Protein AF-A0A7J4LBE9-F1 (afdb_monomer_lite)

pLDDT: mean 77.65, std 15.94, range [34.69, 96.12]

Sequence (192 aa):
MTEIPISHPRYRSIIVREKLVNAYNNNILNDEDLIDFGKEEAVDYFLGEKTTKMAYISYIISIMDMFLAKKPALILDNISFILAEDTIRKSVKDAFFVYPSIDGREDRADNIHPFFGDRLLIVINEKSFNEILLKRIGLPYFKYSSTEDIDDLGIDLLFYHKMDNRQLDGLKNVKKVYFGLNLFSNCYYCSD

Radius of gyration: 18.26 Å; chains: 1; bounding box: 55×33×48 Å

Structure (mmCIF, N/CA/C/O backbone):
data_AF-A0A7J4LBE9-F1
#
_entry.id   AF-A0A7J4LBE9-F1
#
loop_
_atom_site.group_PDB
_atom_site.id
_atom_site.type_symbol
_atom_site.label_atom_id
_atom_site.label_alt_id
_atom_site.label_comp_id
_atom_site.label_asym_id
_atom_site.label_entity_id
_atom_site.label_seq_id
_atom_site.pdbx_PDB_ins_code
_atom_site.Cartn_x
_atom_site.Cartn_y
_atom_site.Cartn_z
_atom_site.occupancy
_atom_site.B_iso_or_equiv
_atom_site.auth_seq_id
_atom_site.auth_comp_id
_atom_site.auth_asym_id
_atom_site.auth_atom_id
_atom_site.pdbx_PDB_model_num
ATOM 1 N N . MET A 1 1 ? 13.392 14.910 -21.735 1.00 53.72 1 MET A N 1
ATOM 2 C CA . MET A 1 1 ? 12.682 13.630 -21.552 1.00 53.72 1 MET A CA 1
ATOM 3 C C . MET A 1 1 ? 12.635 12.946 -22.894 1.00 53.72 1 MET A C 1
ATOM 5 O O . MET A 1 1 ? 12.286 13.594 -23.872 1.00 53.72 1 MET A O 1
ATOM 9 N N . THR A 1 2 ? 13.045 11.688 -22.952 1.00 54.75 2 THR A N 1
ATOM 10 C CA . THR A 1 2 ? 12.840 10.865 -24.142 1.00 54.75 2 THR A CA 1
ATOM 11 C C . THR A 1 2 ? 11.389 10.413 -24.080 1.00 54.75 2 THR A C 1
ATOM 13 O O . THR A 1 2 ? 11.021 9.718 -23.140 1.00 54.75 2 THR A O 1
ATOM 16 N N . GLU A 1 3 ? 10.542 10.860 -25.003 1.00 79.62 3 GLU A N 1
ATOM 17 C CA . GLU A 1 3 ? 9.173 10.350 -25.090 1.00 79.62 3 GLU A CA 1
ATOM 18 C C . GLU A 1 3 ? 9.239 8.862 -25.444 1.00 79.62 3 GLU A C 1
ATOM 20 O O . GLU A 1 3 ? 9.555 8.482 -26.572 1.00 79.62 3 GLU A O 1
ATOM 25 N N . ILE A 1 4 ? 9.019 8.002 -24.449 1.00 83.88 4 ILE A N 1
ATOM 26 C CA . ILE A 1 4 ? 8.956 6.559 -24.661 1.00 83.88 4 ILE A CA 1
ATOM 27 C C . ILE A 1 4 ? 7.560 6.253 -25.202 1.00 83.88 4 ILE A C 1
ATOM 29 O O . ILE A 1 4 ? 6.568 6.618 -24.564 1.00 83.88 4 ILE A O 1
ATOM 33 N N . PRO A 1 5 ? 7.443 5.582 -26.357 1.00 88.88 5 PRO A N 1
ATOM 34 C CA . PRO A 1 5 ? 6.141 5.265 -26.915 1.00 88.88 5 PRO A CA 1
ATOM 35 C C . PRO A 1 5 ? 5.386 4.302 -25.993 1.00 88.88 5 PRO A C 1
ATOM 37 O O . PRO A 1 5 ? 5.973 3.380 -25.427 1.00 88.88 5 PRO A O 1
ATOM 40 N N . ILE A 1 6 ? 4.064 4.470 -25.901 1.00 85.88 6 ILE A N 1
ATOM 41 C CA . ILE A 1 6 ? 3.176 3.597 -25.107 1.00 85.88 6 ILE A CA 1
ATOM 42 C C . ILE A 1 6 ? 3.294 2.127 -25.548 1.00 85.88 6 ILE A C 1
ATOM 44 O O . ILE A 1 6 ? 3.116 1.217 -24.744 1.00 85.88 6 ILE A O 1
ATOM 48 N N . SER A 1 7 ? 3.646 1.886 -26.815 1.00 87.31 7 SER A N 1
ATOM 49 C CA . SER A 1 7 ? 3.883 0.551 -27.370 1.00 87.31 7 SER A CA 1
ATOM 50 C C . SER A 1 7 ? 5.176 -0.115 -26.885 1.00 87.31 7 SER A C 1
ATOM 52 O O . SER A 1 7 ? 5.424 -1.270 -27.226 1.00 87.31 7 SER A O 1
ATOM 54 N N . HIS A 1 8 ? 6.034 0.585 -26.137 1.00 85.69 8 HIS A N 1
ATOM 55 C CA . HIS A 1 8 ? 7.260 0.002 -25.610 1.00 85.69 8 HIS A CA 1
ATOM 56 C C . HIS A 1 8 ? 6.925 -1.096 -24.582 1.00 85.69 8 HIS A C 1
ATOM 58 O O . HIS A 1 8 ? 6.158 -0.842 -23.651 1.00 85.69 8 HIS A O 1
ATOM 64 N N . PRO A 1 9 ? 7.536 -2.294 -24.663 1.00 80.81 9 PRO A N 1
ATOM 65 C CA . PRO A 1 9 ? 7.178 -3.432 -23.809 1.00 80.81 9 PRO A CA 1
ATOM 66 C C . PRO A 1 9 ? 7.349 -3.153 -22.310 1.00 80.81 9 PRO A C 1
ATOM 68 O O . PRO A 1 9 ? 6.617 -3.698 -21.497 1.00 80.81 9 PRO A O 1
ATOM 71 N N . ARG A 1 10 ? 8.278 -2.259 -21.946 1.00 83.75 10 ARG A N 1
ATOM 72 C CA . ARG A 1 10 ? 8.516 -1.817 -20.557 1.00 83.75 10 ARG A CA 1
ATOM 73 C C . ARG A 1 10 ? 8.010 -0.409 -20.256 1.00 83.75 10 ARG A C 1
ATOM 75 O O . ARG A 1 10 ? 8.526 0.242 -19.355 1.00 83.75 10 ARG A O 1
ATOM 82 N N . TYR A 1 11 ? 7.082 0.120 -21.055 1.00 86.56 11 TYR A N 1
ATOM 83 C CA . TYR A 1 11 ? 6.567 1.480 -20.863 1.00 86.56 11 TYR A CA 1
ATOM 84 C C . TYR A 1 11 ? 6.112 1.699 -19.412 1.00 86.56 11 TYR A C 1
ATOM 86 O O . TYR A 1 11 ? 6.568 2.630 -18.756 1.00 86.56 11 TYR A O 1
ATOM 94 N N . ARG A 1 12 ? 5.299 0.779 -18.875 1.00 82.94 12 ARG A N 1
ATOM 95 C CA . ARG A 1 12 ? 4.764 0.869 -17.508 1.00 82.94 12 ARG A CA 1
ATOM 96 C C . ARG A 1 12 ? 5.856 0.885 -16.439 1.00 82.94 12 ARG A C 1
ATOM 98 O O . ARG A 1 12 ? 5.868 1.802 -15.623 1.00 82.94 12 ARG A O 1
ATOM 105 N N . SER A 1 13 ? 6.792 -0.064 -16.469 1.00 85.50 13 SER A N 1
ATOM 106 C CA . SER A 1 13 ? 7.884 -0.137 -15.488 1.00 85.50 13 SER A CA 1
ATOM 107 C C . SER A 1 13 ? 8.783 1.109 -15.550 1.00 85.50 13 SER A C 1
ATOM 109 O O . SER A 1 13 ? 9.258 1.579 -14.519 1.00 85.50 13 SER A O 1
ATOM 111 N N . ILE A 1 14 ? 8.966 1.724 -16.726 1.00 88.88 14 ILE A N 1
ATOM 112 C CA . ILE A 1 14 ? 9.725 2.981 -16.843 1.00 88.88 14 ILE A CA 1
ATOM 113 C C . ILE A 1 14 ? 8.955 4.169 -16.248 1.00 88.88 14 ILE A C 1
ATOM 115 O O . ILE A 1 14 ? 9.525 4.906 -15.448 1.00 88.88 14 ILE A O 1
ATOM 119 N N . ILE A 1 15 ? 7.664 4.323 -16.561 1.00 89.25 15 ILE A N 1
ATOM 120 C CA . ILE A 1 15 ? 6.830 5.397 -15.994 1.00 89.25 15 ILE A CA 1
ATOM 121 C C . ILE A 1 15 ? 6.761 5.305 -14.462 1.00 89.25 15 ILE A C 1
ATOM 123 O O . ILE A 1 15 ? 6.857 6.323 -13.774 1.00 89.25 15 ILE A O 1
ATOM 127 N N . VAL A 1 16 ? 6.637 4.092 -13.914 1.00 89.38 16 VAL A N 1
ATOM 128 C CA . VAL A 1 16 ? 6.661 3.866 -12.461 1.00 89.38 16 VAL A CA 1
ATOM 129 C C . VAL A 1 16 ? 7.995 4.318 -11.867 1.00 89.38 16 VAL A C 1
ATOM 131 O O . VAL A 1 16 ? 7.997 5.107 -10.923 1.00 89.38 16 VAL A O 1
ATOM 134 N N . ARG A 1 17 ? 9.130 3.903 -12.448 1.00 91.19 17 ARG A N 1
ATOM 135 C CA . ARG A 1 17 ? 10.457 4.340 -11.985 1.00 91.19 17 ARG A CA 1
ATOM 136 C C . ARG A 1 17 ? 10.620 5.854 -12.037 1.00 91.19 17 ARG A C 1
ATOM 138 O O . ARG A 1 17 ? 11.112 6.431 -11.076 1.00 91.19 17 ARG A O 1
ATOM 145 N N . GLU A 1 18 ? 10.183 6.513 -13.108 1.00 92.06 18 GLU A N 1
ATOM 146 C CA . GLU A 1 18 ? 10.240 7.977 -13.203 1.00 92.06 18 GLU A CA 1
ATOM 147 C C . GLU A 1 18 ? 9.426 8.652 -12.093 1.00 92.06 18 GLU A C 1
ATOM 149 O O . GLU A 1 18 ? 9.901 9.605 -11.471 1.00 92.06 18 GLU A O 1
ATOM 154 N N . LYS A 1 19 ? 8.228 8.138 -11.784 1.00 91.81 19 LYS A N 1
ATOM 155 C CA . LYS A 1 19 ? 7.401 8.639 -10.676 1.00 91.81 19 LYS A CA 1
ATOM 156 C C . LYS A 1 19 ? 8.123 8.511 -9.330 1.00 91.81 19 LYS A C 1
ATOM 158 O O . LYS A 1 19 ? 8.106 9.463 -8.549 1.00 91.81 19 LYS A O 1
ATOM 163 N N . LEU A 1 20 ? 8.786 7.380 -9.077 1.00 93.62 20 LEU A N 1
ATOM 164 C CA . LEU A 1 20 ? 9.537 7.141 -7.840 1.00 93.62 20 LEU A CA 1
ATOM 165 C C . LEU A 1 20 ? 10.814 7.988 -7.757 1.00 93.62 20 LEU A C 1
ATOM 167 O O . LEU A 1 20 ? 11.068 8.594 -6.721 1.00 93.62 20 LEU A O 1
ATOM 171 N N . VAL A 1 21 ? 11.570 8.122 -8.851 1.00 95.19 21 VAL A N 1
ATOM 172 C CA . VAL A 1 21 ? 12.749 9.006 -8.920 1.00 95.19 21 VAL A CA 1
ATOM 173 C C . VAL A 1 21 ? 12.349 10.460 -8.674 1.00 95.19 21 VAL A C 1
ATOM 175 O O . VAL A 1 21 ? 13.012 11.169 -7.921 1.00 95.19 21 VAL A O 1
ATOM 178 N N . ASN A 1 22 ? 11.232 10.912 -9.247 1.00 94.44 22 ASN A N 1
ATOM 179 C CA . ASN A 1 22 ? 10.706 12.244 -8.968 1.00 94.44 22 ASN A CA 1
ATOM 180 C C . ASN A 1 22 ? 10.323 12.400 -7.493 1.00 94.44 22 ASN A C 1
ATOM 182 O O . ASN A 1 22 ? 10.644 13.422 -6.893 1.00 94.44 22 ASN A O 1
ATOM 186 N N . ALA A 1 23 ? 9.669 11.408 -6.887 1.00 94.31 23 ALA A N 1
ATOM 187 C CA . ALA A 1 23 ? 9.333 11.452 -5.468 1.00 94.31 23 ALA A CA 1
ATOM 188 C C . ALA A 1 23 ? 10.587 11.502 -4.575 1.00 94.31 23 ALA A C 1
ATOM 190 O O . ALA A 1 23 ? 10.647 12.318 -3.655 1.00 94.31 23 ALA A O 1
ATOM 191 N N . TYR A 1 24 ? 11.610 10.712 -4.897 1.00 95.75 24 TYR A N 1
ATOM 192 C CA . TYR A 1 24 ? 12.913 10.741 -4.234 1.00 95.75 24 TYR A CA 1
ATOM 193 C C . TYR A 1 24 ? 13.581 12.120 -4.332 1.00 95.75 24 TYR A C 1
ATOM 195 O O . TYR A 1 24 ? 13.907 12.724 -3.315 1.00 95.75 24 TYR A O 1
ATOM 203 N N . ASN A 1 25 ? 13.659 12.699 -5.535 1.00 96.12 25 ASN A N 1
ATOM 204 C CA . ASN A 1 25 ? 14.223 14.039 -5.754 1.00 96.12 25 ASN A CA 1
ATOM 205 C C . ASN A 1 25 ? 13.469 15.152 -5.001 1.00 96.12 25 ASN A C 1
ATOM 207 O O . ASN A 1 25 ? 14.015 16.229 -4.774 1.00 96.12 25 ASN A O 1
ATOM 211 N N . ASN A 1 26 ? 12.212 14.906 -4.622 1.00 93.50 26 ASN A N 1
ATOM 212 C CA . ASN A 1 26 ? 11.389 15.816 -3.825 1.00 93.50 26 ASN A CA 1
ATOM 213 C C . ASN A 1 26 ? 11.414 15.494 -2.315 1.00 93.50 26 ASN A C 1
ATOM 215 O O . ASN A 1 26 ? 10.571 16.008 -1.580 1.00 93.50 26 ASN A O 1
ATOM 219 N N . ASN A 1 27 ? 12.356 14.668 -1.841 1.00 92.38 27 ASN A N 1
ATOM 220 C CA . ASN A 1 27 ? 12.485 14.225 -0.443 1.00 92.38 27 ASN A CA 1
ATOM 221 C C . ASN A 1 27 ? 11.227 13.523 0.107 1.00 92.38 27 ASN A C 1
ATOM 223 O O . ASN A 1 27 ? 10.925 13.599 1.299 1.00 92.38 27 ASN A O 1
ATOM 227 N N . ILE A 1 28 ? 10.455 12.877 -0.771 1.00 93.06 28 ILE A N 1
ATOM 228 C CA . ILE A 1 28 ? 9.284 12.082 -0.383 1.00 93.06 28 ILE A CA 1
ATOM 229 C C . ILE A 1 28 ? 9.712 10.649 -0.058 1.00 93.06 28 ILE A C 1
ATOM 231 O O . ILE A 1 28 ? 9.234 10.083 0.921 1.00 93.06 28 ILE A O 1
ATOM 235 N N . LEU A 1 29 ? 10.613 10.094 -0.871 1.00 94.50 29 LEU A N 1
ATOM 236 C CA . LEU A 1 29 ? 11.206 8.770 -0.687 1.00 94.50 29 LEU A CA 1
ATOM 237 C C . LEU A 1 29 ? 12.654 8.889 -0.223 1.00 94.50 29 LEU A C 1
ATOM 239 O O . LEU A 1 29 ? 13.326 9.871 -0.544 1.00 94.50 29 LEU A O 1
ATOM 243 N N . ASN A 1 30 ? 13.127 7.871 0.489 1.00 93.06 30 ASN A N 1
ATOM 244 C CA . ASN A 1 30 ? 14.524 7.716 0.883 1.00 93.06 30 ASN A CA 1
ATOM 245 C C . ASN A 1 30 ? 15.218 6.591 0.081 1.00 93.06 30 ASN A C 1
ATOM 247 O O . ASN A 1 30 ? 14.633 5.994 -0.825 1.00 93.06 30 ASN A O 1
ATOM 251 N N . ASP A 1 31 ? 16.487 6.320 0.392 1.00 94.12 31 ASP A N 1
ATOM 252 C CA . ASP A 1 31 ? 17.261 5.274 -0.289 1.00 94.12 31 ASP A CA 1
ATOM 253 C C . ASP A 1 31 ? 16.693 3.867 -0.039 1.00 94.12 31 ASP A C 1
ATOM 255 O O . ASP A 1 31 ? 16.668 3.037 -0.949 1.00 94.12 31 ASP A O 1
ATOM 259 N N . GLU A 1 32 ? 16.222 3.598 1.182 1.00 90.31 32 GLU A N 1
ATOM 260 C CA . GLU A 1 32 ? 15.659 2.301 1.579 1.00 90.31 32 GLU A CA 1
ATOM 261 C C . GLU A 1 32 ? 14.392 1.980 0.782 1.00 90.31 32 GLU A C 1
ATOM 263 O O . GLU A 1 32 ? 14.255 0.862 0.283 1.00 90.31 32 GLU A O 1
ATOM 268 N N . ASP A 1 33 ? 13.528 2.979 0.576 1.00 90.69 33 ASP A N 1
ATOM 269 C CA . ASP A 1 33 ? 12.345 2.877 -0.273 1.00 90.69 33 ASP A CA 1
ATOM 270 C C . ASP A 1 33 ? 12.752 2.409 -1.684 1.00 90.69 33 ASP A C 1
ATOM 272 O O . ASP A 1 33 ? 12.271 1.388 -2.178 1.00 90.69 33 ASP A O 1
ATOM 276 N N . LEU A 1 34 ? 13.693 3.103 -2.337 1.00 92.44 34 LEU A N 1
ATOM 277 C CA . LEU A 1 34 ? 14.105 2.763 -3.706 1.00 92.44 34 LEU A CA 1
ATOM 278 C C . LEU A 1 34 ? 14.753 1.375 -3.814 1.00 92.44 34 LEU A C 1
ATOM 280 O O . LEU A 1 34 ? 14.520 0.661 -4.794 1.00 92.44 34 LEU A O 1
ATOM 284 N N . ILE A 1 35 ? 15.557 0.986 -2.821 1.00 90.50 35 ILE A N 1
ATOM 285 C CA . ILE A 1 35 ? 16.175 -0.344 -2.760 1.00 90.50 35 ILE A CA 1
ATOM 286 C C . ILE A 1 35 ? 15.099 -1.423 -2.654 1.00 90.50 35 ILE A C 1
ATOM 288 O O . ILE A 1 35 ? 15.175 -2.442 -3.346 1.00 90.50 35 ILE A O 1
ATOM 292 N N . ASP A 1 36 ? 14.103 -1.213 -1.802 1.00 84.31 36 ASP A N 1
ATOM 293 C CA . ASP A 1 36 ? 13.032 -2.175 -1.595 1.00 84.31 36 ASP A CA 1
ATOM 294 C C . ASP A 1 36 ? 12.122 -2.299 -2.815 1.00 84.31 36 ASP A C 1
ATOM 296 O O . ASP A 1 36 ? 11.835 -3.422 -3.233 1.00 84.31 36 ASP A O 1
ATOM 300 N N . PHE A 1 37 ? 11.788 -1.187 -3.473 1.00 88.12 37 PHE A N 1
ATOM 301 C CA . PHE A 1 37 ? 11.094 -1.236 -4.759 1.00 88.12 37 PHE A CA 1
ATOM 302 C C . PHE A 1 37 ? 11.884 -2.034 -5.802 1.00 88.12 37 PHE A C 1
ATOM 304 O O . PHE A 1 37 ? 11.317 -2.855 -6.518 1.00 88.12 37 PHE A O 1
ATOM 311 N N . GLY A 1 38 ? 13.206 -1.846 -5.869 1.00 89.19 38 GLY A N 1
ATOM 312 C CA . GLY A 1 38 ? 14.062 -2.610 -6.778 1.00 89.19 38 GLY A CA 1
ATOM 313 C C . GLY A 1 38 ? 13.998 -4.125 -6.538 1.00 89.19 38 GLY A C 1
ATOM 314 O O . GLY A 1 38 ? 14.046 -4.902 -7.494 1.00 89.19 38 GLY A O 1
ATOM 315 N N . LYS A 1 39 ? 13.844 -4.565 -5.279 1.00 86.56 39 LYS A N 1
ATOM 316 C CA . LYS A 1 39 ? 13.648 -5.986 -4.938 1.00 86.56 39 LYS A CA 1
ATOM 317 C C . LYS A 1 39 ? 12.281 -6.493 -5.394 1.00 86.56 39 LYS A C 1
ATOM 319 O O . LYS A 1 39 ? 12.197 -7.593 -5.932 1.00 86.56 39 LYS A O 1
ATOM 324 N N . GLU A 1 40 ? 11.227 -5.710 -5.193 1.00 83.88 40 GLU A N 1
ATOM 325 C CA . GLU A 1 40 ? 9.871 -6.060 -5.633 1.00 83.88 40 GLU A CA 1
ATOM 326 C C . GLU A 1 40 ? 9.779 -6.138 -7.160 1.00 83.88 40 GLU A C 1
ATOM 328 O O . GLU A 1 40 ? 9.224 -7.092 -7.703 1.00 83.88 40 GLU A O 1
ATOM 333 N N . GLU A 1 41 ? 10.416 -5.202 -7.861 1.00 85.56 41 GLU A N 1
ATOM 334 C CA . GLU A 1 41 ? 10.500 -5.206 -9.318 1.00 85.56 41 GLU A CA 1
ATOM 335 C C . GLU A 1 41 ? 11.294 -6.415 -9.842 1.00 85.56 41 GLU A C 1
ATOM 337 O O . GLU A 1 41 ? 10.910 -7.029 -10.836 1.00 85.56 41 GLU A O 1
ATOM 342 N N . ALA A 1 42 ? 12.361 -6.823 -9.144 1.00 88.19 42 ALA A N 1
ATOM 343 C CA . ALA A 1 42 ? 13.084 -8.057 -9.451 1.00 88.19 42 ALA A CA 1
ATOM 344 C C . ALA A 1 42 ? 12.182 -9.299 -9.371 1.00 88.19 42 ALA A C 1
ATOM 346 O O . ALA A 1 42 ? 12.271 -10.181 -10.226 1.00 88.19 42 ALA A O 1
ATOM 347 N N . VAL A 1 43 ? 11.294 -9.365 -8.375 1.00 84.31 43 VAL A N 1
ATOM 348 C CA . VAL A 1 43 ? 10.298 -10.441 -8.262 1.00 84.31 43 VAL A CA 1
ATOM 349 C C . VAL A 1 43 ? 9.270 -10.360 -9.390 1.00 84.31 43 VAL A C 1
ATOM 351 O O . VAL A 1 43 ? 8.941 -11.390 -9.978 1.00 84.31 43 VAL A O 1
ATOM 354 N N . ASP A 1 44 ? 8.803 -9.161 -9.745 1.00 82.62 44 ASP A N 1
ATOM 355 C CA . ASP A 1 44 ? 7.841 -8.975 -10.836 1.00 82.62 44 ASP A CA 1
ATOM 356 C C . ASP A 1 44 ? 8.416 -9.438 -12.188 1.00 82.62 44 ASP A C 1
ATOM 358 O O . ASP A 1 44 ? 7.720 -10.098 -12.962 1.00 82.62 44 ASP A O 1
ATOM 362 N N . TYR A 1 45 ? 9.721 -9.241 -12.430 1.00 83.88 45 TYR A N 1
ATOM 363 C CA . TYR A 1 45 ? 10.410 -9.814 -13.596 1.00 83.88 45 TYR A CA 1
ATOM 364 C C . TYR A 1 45 ? 10.323 -11.346 -13.642 1.00 83.88 45 TYR A C 1
ATOM 366 O O . TYR A 1 45 ? 10.080 -11.910 -14.711 1.00 83.88 45 TYR A O 1
ATOM 374 N N . PHE A 1 46 ? 10.474 -12.036 -12.506 1.00 84.56 46 PHE A N 1
ATOM 375 C CA . PHE A 1 46 ? 10.319 -13.497 -12.451 1.00 84.56 46 PHE A CA 1
ATOM 376 C C . PHE A 1 46 ? 8.874 -13.954 -12.686 1.00 84.56 46 PHE A C 1
ATOM 378 O O . PHE A 1 46 ? 8.658 -15.051 -13.200 1.00 84.56 46 PHE A O 1
ATOM 385 N N . LEU A 1 47 ? 7.890 -13.119 -12.346 1.00 81.38 47 LEU A N 1
ATOM 386 C CA . LEU A 1 47 ? 6.468 -13.362 -12.609 1.00 81.38 47 LEU A CA 1
ATOM 387 C C . LEU A 1 47 ? 6.036 -12.936 -14.023 1.00 81.38 47 LEU A C 1
ATOM 389 O O . LEU A 1 47 ? 4.884 -13.145 -14.409 1.00 81.38 47 LEU A O 1
ATOM 393 N N . GLY A 1 48 ? 6.957 -12.375 -14.811 1.00 83.00 48 GLY A N 1
ATOM 394 C CA . GLY A 1 48 ? 6.709 -11.911 -16.172 1.00 83.00 48 GLY A CA 1
ATOM 395 C C . GLY A 1 48 ? 5.935 -10.595 -16.249 1.00 83.00 48 GLY A C 1
ATOM 396 O O . GLY A 1 48 ? 5.286 -10.359 -17.266 1.00 83.00 48 GLY A O 1
ATOM 397 N N . GLU A 1 49 ? 5.972 -9.773 -15.193 1.00 80.25 49 GLU A N 1
ATOM 398 C CA . GLU A 1 49 ? 5.279 -8.477 -15.080 1.00 80.25 49 GLU A CA 1
ATOM 399 C C . GLU A 1 49 ? 3.766 -8.586 -15.355 1.00 80.25 49 GLU A C 1
ATOM 401 O O . GLU A 1 49 ? 3.125 -7.709 -15.947 1.00 80.25 49 GLU A O 1
ATOM 406 N N . LYS A 1 50 ? 3.178 -9.722 -14.964 1.00 79.62 50 LYS A N 1
ATOM 407 C CA . LYS A 1 50 ? 1.772 -10.054 -15.191 1.00 79.62 50 LYS A CA 1
ATOM 408 C C . LYS A 1 50 ? 1.107 -10.484 -13.896 1.00 79.62 50 LYS A C 1
ATOM 410 O O . LYS A 1 50 ? 1.636 -11.268 -13.113 1.00 79.62 50 LYS A O 1
ATOM 415 N N . THR A 1 51 ? -0.135 -10.047 -13.727 1.00 80.81 51 THR A N 1
ATOM 416 C CA . THR A 1 51 ? -0.996 -10.565 -12.665 1.00 80.81 51 THR A CA 1
ATOM 417 C C . THR A 1 51 ? -1.321 -12.019 -12.952 1.00 80.81 51 THR A C 1
ATOM 419 O O . THR A 1 51 ? -1.945 -12.342 -13.964 1.00 80.81 51 THR A O 1
ATOM 422 N N . THR A 1 52 ? -0.912 -12.908 -12.053 1.00 83.56 52 THR A N 1
ATOM 423 C CA . THR A 1 52 ? -1.240 -14.329 -12.162 1.00 83.56 52 THR A CA 1
ATOM 424 C C . THR A 1 52 ? -2.734 -14.562 -11.936 1.00 83.56 52 THR A C 1
ATOM 426 O O . THR A 1 52 ? -3.426 -13.759 -11.301 1.00 83.56 52 THR A O 1
ATOM 429 N N . LYS A 1 53 ? -3.241 -15.714 -12.39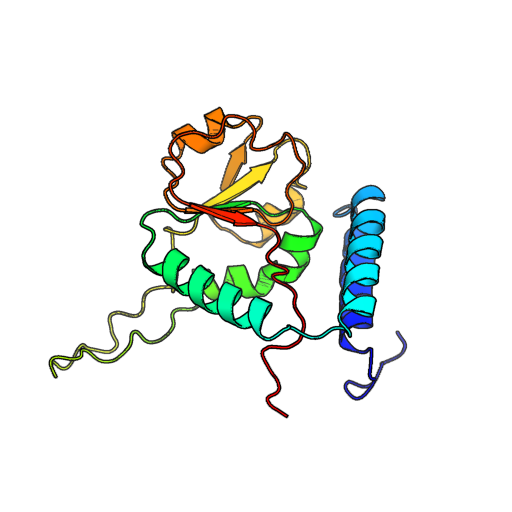3 1.00 85.69 53 LYS A N 1
ATOM 430 C CA . LYS A 1 53 ? -4.638 -16.108 -12.159 1.00 85.69 53 LYS A CA 1
ATOM 431 C C . LYS A 1 53 ? -5.016 -16.079 -10.679 1.00 85.69 53 LYS A C 1
ATOM 433 O O . LYS A 1 53 ? -6.075 -15.580 -10.308 1.00 85.69 53 LYS A O 1
ATOM 438 N N . MET A 1 54 ? -4.125 -16.596 -9.841 1.00 86.06 54 MET A N 1
ATOM 439 C CA . MET A 1 54 ? -4.311 -16.666 -8.397 1.00 86.06 54 MET A CA 1
ATOM 440 C C . MET A 1 54 ? -4.299 -15.269 -7.773 1.00 86.06 54 MET A C 1
ATOM 442 O O . MET A 1 54 ? -5.170 -14.977 -6.961 1.00 86.06 54 MET A O 1
ATOM 446 N N . ALA A 1 55 ? -3.382 -14.390 -8.193 1.00 83.75 55 ALA A N 1
ATOM 447 C CA . ALA A 1 55 ? -3.331 -13.011 -7.708 1.00 83.75 55 ALA A CA 1
ATOM 448 C C . ALA A 1 55 ? -4.616 -12.240 -8.043 1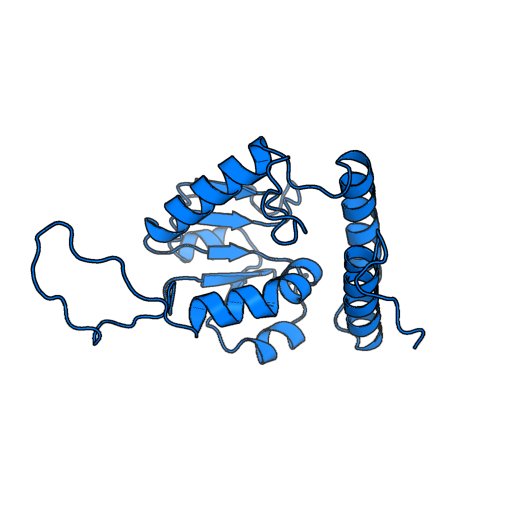.00 83.75 55 ALA A C 1
ATOM 450 O O . ALA A 1 55 ? -5.152 -11.543 -7.187 1.00 83.75 55 ALA A O 1
ATOM 451 N N . TYR A 1 56 ? -5.158 -12.425 -9.249 1.00 84.62 56 TYR A N 1
ATOM 452 C CA . TYR A 1 56 ? -6.419 -11.800 -9.640 1.00 84.62 56 TYR A CA 1
ATOM 453 C C . TYR A 1 56 ? -7.611 -12.306 -8.823 1.00 84.62 56 TYR A C 1
ATOM 455 O O . TYR A 1 56 ? -8.413 -11.507 -8.352 1.00 84.62 56 TYR A O 1
ATOM 463 N N . ILE A 1 57 ? -7.722 -13.620 -8.605 1.00 87.19 57 ILE A N 1
ATOM 464 C CA . ILE A 1 57 ? -8.794 -14.184 -7.769 1.00 87.19 57 ILE A CA 1
ATOM 465 C C . ILE A 1 57 ? -8.690 -13.643 -6.337 1.00 87.19 57 ILE A C 1
ATOM 467 O O . ILE A 1 57 ? -9.692 -13.195 -5.784 1.00 87.19 57 ILE A O 1
ATOM 471 N N . SER A 1 58 ? -7.485 -13.622 -5.759 1.00 87.12 58 SER A N 1
ATOM 472 C CA . SER A 1 58 ? -7.245 -13.044 -4.433 1.00 87.12 58 SER A CA 1
ATOM 473 C C . SER A 1 58 ? -7.609 -11.563 -4.376 1.00 87.12 58 SER A C 1
ATOM 475 O O . SER A 1 58 ? -8.225 -11.138 -3.405 1.00 87.12 58 SER A O 1
ATOM 477 N N . TYR A 1 59 ? -7.283 -10.792 -5.417 1.00 85.56 59 TYR A N 1
ATOM 478 C CA . TYR A 1 59 ? -7.684 -9.392 -5.544 1.00 85.56 59 TYR A CA 1
ATOM 479 C C . TYR A 1 59 ? -9.211 -9.238 -5.548 1.00 85.56 59 TYR A C 1
ATOM 481 O O . TYR A 1 59 ? -9.744 -8.449 -4.778 1.00 85.56 59 TYR A O 1
ATOM 489 N N . ILE A 1 60 ? -9.938 -10.022 -6.349 1.00 85.56 60 ILE A N 1
ATOM 490 C CA . ILE A 1 60 ? -11.405 -9.939 -6.397 1.00 85.56 60 ILE A CA 1
ATOM 491 C C . ILE A 1 60 ? -12.025 -10.271 -5.035 1.00 85.56 60 ILE A C 1
ATOM 493 O O . ILE A 1 60 ? -12.864 -9.516 -4.548 1.00 85.56 60 ILE A O 1
ATOM 497 N N . ILE A 1 61 ? -11.589 -11.356 -4.389 1.00 89.81 61 ILE A N 1
ATOM 498 C CA . ILE A 1 61 ? -12.098 -11.749 -3.065 1.00 89.81 61 ILE A CA 1
ATOM 499 C C . ILE A 1 61 ? -11.777 -10.673 -2.023 1.00 89.81 61 ILE A C 1
ATOM 501 O O . ILE A 1 61 ? -12.620 -10.355 -1.187 1.00 89.81 61 ILE A O 1
ATOM 505 N N . SER A 1 62 ? -10.581 -10.086 -2.080 1.00 88.94 62 SER A N 1
ATOM 506 C CA . SER A 1 62 ? -10.176 -9.065 -1.121 1.00 88.94 62 SER A CA 1
ATOM 507 C C . SER A 1 62 ? -11.001 -7.786 -1.277 1.00 88.94 62 SER A C 1
ATOM 509 O O . SER A 1 62 ? -11.479 -7.254 -0.279 1.00 88.94 62 SER A O 1
ATOM 511 N N . ILE A 1 63 ? -11.297 -7.359 -2.509 1.00 85.00 63 ILE A N 1
ATOM 512 C CA . ILE A 1 63 ? -12.226 -6.252 -2.770 1.00 85.00 63 ILE A CA 1
ATOM 513 C C . ILE A 1 63 ? -13.639 -6.579 -2.267 1.00 85.00 63 ILE A C 1
ATOM 515 O O . ILE A 1 63 ? -14.257 -5.732 -1.624 1.00 85.00 63 ILE A O 1
ATOM 519 N N . MET A 1 64 ? -14.146 -7.796 -2.499 1.00 87.25 64 MET A N 1
ATOM 520 C CA . MET A 1 64 ? -15.460 -8.217 -1.989 1.00 87.25 64 MET A CA 1
ATOM 521 C C . MET A 1 64 ? -15.530 -8.151 -0.459 1.00 87.25 64 MET A C 1
ATOM 523 O O . MET A 1 64 ? -16.479 -7.591 0.091 1.00 87.25 64 MET A O 1
ATOM 527 N N . ASP A 1 65 ? -14.510 -8.659 0.231 1.00 90.44 65 ASP A N 1
ATOM 528 C CA . ASP A 1 65 ? -14.426 -8.564 1.689 1.00 90.44 65 ASP A CA 1
ATOM 529 C C . ASP A 1 65 ? -14.331 -7.115 2.161 1.00 90.44 65 ASP A C 1
ATOM 531 O O . ASP A 1 65 ? -14.987 -6.756 3.137 1.00 90.44 65 ASP A O 1
ATOM 535 N N . MET A 1 66 ? -13.567 -6.269 1.456 1.00 87.56 66 MET A N 1
ATOM 536 C CA . MET A 1 66 ? -13.454 -4.838 1.760 1.00 87.56 66 MET A CA 1
ATOM 537 C C . MET A 1 66 ? -14.811 -4.151 1.787 1.00 87.56 66 MET A C 1
ATOM 539 O O . MET A 1 66 ? -15.045 -3.253 2.590 1.00 87.56 66 MET A O 1
ATOM 543 N N . PHE A 1 67 ? -15.723 -4.604 0.939 1.00 84.75 67 PHE A N 1
ATOM 544 C CA . PHE A 1 67 ? -17.051 -4.010 0.802 1.00 84.75 67 PHE A CA 1
ATOM 545 C C . PHE A 1 67 ? -18.034 -4.526 1.854 1.00 84.75 67 PHE A C 1
ATOM 547 O O . PHE A 1 67 ? -18.910 -3.782 2.304 1.00 84.75 67 PHE A O 1
ATOM 554 N N . LEU A 1 68 ? -17.882 -5.782 2.268 1.00 87.81 68 LEU A N 1
ATOM 555 C CA . LEU A 1 68 ? -18.672 -6.364 3.350 1.00 87.81 68 LEU A CA 1
ATOM 556 C C . LEU A 1 68 ? -18.180 -5.917 4.736 1.00 87.81 68 LEU A C 1
ATOM 558 O O . LEU A 1 68 ? -18.957 -5.933 5.694 1.00 87.81 68 LEU A O 1
ATOM 562 N N . ALA A 1 69 ? -16.918 -5.500 4.849 1.00 89.06 69 ALA A N 1
ATOM 563 C CA . ALA A 1 69 ? -16.320 -5.016 6.086 1.00 89.06 69 ALA A CA 1
ATOM 564 C C . ALA A 1 69 ? -16.976 -3.718 6.569 1.00 89.06 69 ALA A C 1
ATOM 566 O O . ALA A 1 69 ? -17.268 -2.800 5.798 1.00 89.06 69 ALA A O 1
ATOM 567 N N . LYS A 1 70 ? -17.199 -3.608 7.879 1.00 87.06 70 LYS A N 1
ATOM 568 C CA . LYS A 1 70 ? -17.781 -2.408 8.490 1.00 87.06 70 LYS A CA 1
ATOM 569 C C . LYS A 1 70 ? -16.770 -1.268 8.538 1.00 87.06 70 LYS A C 1
ATOM 571 O O . LYS A 1 70 ? -17.152 -0.132 8.260 1.00 87.06 70 LYS A O 1
ATOM 576 N N . LYS A 1 71 ? -15.516 -1.582 8.863 1.00 88.69 71 LYS A N 1
ATOM 577 C CA . LYS A 1 71 ? -14.416 -0.637 9.055 1.00 88.69 71 LYS A CA 1
ATOM 578 C C . LYS A 1 71 ? -13.113 -1.206 8.461 1.00 88.69 71 LYS A C 1
ATOM 580 O O . LYS A 1 71 ? -12.203 -1.565 9.213 1.00 88.69 71 LYS A O 1
ATOM 585 N N . PRO A 1 72 ? -13.028 -1.322 7.120 1.00 90.44 72 PRO A N 1
ATOM 586 C CA . PRO A 1 72 ? -11.802 -1.741 6.455 1.00 90.44 72 PRO A CA 1
ATOM 587 C C . PRO A 1 72 ? -10.701 -0.686 6.615 1.00 90.44 72 PRO A C 1
ATOM 589 O O . PRO A 1 72 ? -10.966 0.516 6.538 1.00 90.44 72 PRO A O 1
ATOM 592 N N . ALA A 1 73 ? -9.457 -1.131 6.784 1.00 90.44 73 ALA A N 1
ATOM 593 C CA . ALA A 1 73 ? -8.297 -0.251 6.868 1.00 90.44 73 ALA A CA 1
ATOM 594 C C . ALA A 1 73 ? -7.186 -0.643 5.892 1.00 90.44 73 ALA A C 1
ATOM 596 O O . ALA A 1 73 ? -6.945 -1.829 5.666 1.00 90.44 73 ALA A O 1
ATOM 597 N N . LEU A 1 74 ? -6.485 0.358 5.355 1.00 89.75 74 LEU A N 1
ATOM 598 C CA . LEU A 1 74 ? -5.274 0.196 4.552 1.00 89.75 74 LEU A CA 1
ATOM 599 C C . LEU A 1 74 ? -4.064 0.705 5.333 1.00 89.75 74 LEU A C 1
ATOM 601 O O . LEU A 1 74 ? -4.027 1.875 5.715 1.00 89.75 74 LEU A O 1
ATOM 605 N N . ILE A 1 75 ? -3.053 -0.143 5.484 1.00 89.06 75 ILE A N 1
ATOM 606 C CA . ILE A 1 75 ? -1.705 0.251 5.880 1.00 89.06 75 ILE A CA 1
ATOM 607 C C . ILE A 1 75 ? -0.788 0.105 4.667 1.00 89.06 75 ILE A C 1
ATOM 609 O O . ILE A 1 75 ? -0.562 -1.000 4.161 1.00 89.06 75 ILE A O 1
ATOM 613 N N . LEU A 1 76 ? -0.275 1.245 4.205 1.00 86.69 76 LEU A N 1
ATOM 614 C CA . LEU A 1 76 ? 0.585 1.376 3.031 1.00 86.69 76 LEU A CA 1
ATOM 615 C C . LEU A 1 76 ? 1.908 2.030 3.428 1.00 86.69 76 LEU A C 1
ATOM 617 O O . LEU A 1 76 ? 1.931 2.916 4.282 1.00 86.69 76 LEU A O 1
ATOM 621 N N . ASP A 1 77 ? 2.991 1.623 2.773 1.00 86.69 77 ASP A N 1
ATOM 622 C CA . ASP A 1 77 ? 4.251 2.364 2.807 1.00 86.69 77 ASP A CA 1
ATOM 623 C C . ASP A 1 77 ? 4.249 3.531 1.800 1.00 86.69 77 ASP A C 1
ATOM 625 O O . ASP A 1 77 ? 3.275 3.757 1.070 1.00 86.69 77 ASP A O 1
ATOM 629 N N . ASN A 1 78 ? 5.340 4.301 1.779 1.00 89.94 78 ASN A N 1
ATOM 630 C CA . ASN A 1 78 ? 5.453 5.511 0.964 1.00 89.94 78 ASN A CA 1
ATOM 631 C C . ASN A 1 78 ? 5.319 5.217 -0.536 1.00 89.94 78 ASN A C 1
ATOM 633 O O . ASN A 1 78 ? 4.569 5.899 -1.237 1.00 89.94 78 ASN A O 1
ATOM 637 N N . ILE A 1 79 ? 6.024 4.194 -1.027 1.00 89.62 79 ILE A N 1
ATOM 638 C CA . ILE A 1 79 ? 5.994 3.777 -2.437 1.00 89.62 79 ILE A CA 1
ATOM 639 C C . ILE A 1 79 ? 4.579 3.375 -2.806 1.00 89.62 79 ILE A C 1
ATOM 641 O O . ILE A 1 79 ? 4.015 3.876 -3.781 1.00 89.62 79 ILE A O 1
ATOM 645 N N . SER A 1 80 ? 3.983 2.522 -1.984 1.00 85.81 80 SER A N 1
ATOM 646 C CA . SER A 1 80 ? 2.660 1.992 -2.237 1.00 85.81 80 SER A CA 1
ATOM 647 C C . SER A 1 80 ? 1.616 3.079 -2.321 1.00 85.81 80 SER A C 1
ATOM 649 O O . SER A 1 80 ? 0.763 3.091 -3.207 1.00 85.81 80 SER A O 1
ATOM 651 N N . PHE A 1 81 ? 1.706 4.031 -1.404 1.00 88.06 81 PHE A N 1
ATOM 652 C CA . PHE A 1 81 ? 0.827 5.175 -1.382 1.00 88.06 81 PHE A CA 1
ATOM 653 C C . PHE A 1 81 ? 0.992 6.036 -2.634 1.00 88.06 81 PHE A C 1
ATOM 655 O O . PHE A 1 81 ? -0.005 6.357 -3.270 1.00 88.06 81 PHE A O 1
ATOM 662 N N . ILE A 1 82 ? 2.224 6.359 -3.044 1.00 89.19 82 ILE A N 1
ATOM 663 C CA . ILE A 1 82 ? 2.494 7.136 -4.268 1.00 89.19 82 ILE A CA 1
ATOM 664 C C . ILE A 1 82 ? 1.894 6.445 -5.493 1.00 89.19 82 ILE A C 1
ATOM 666 O O . ILE A 1 82 ? 1.320 7.102 -6.364 1.00 89.19 82 ILE A O 1
ATOM 670 N N . LEU A 1 83 ? 2.028 5.126 -5.592 1.00 86.12 83 LEU A N 1
ATOM 671 C CA . LEU A 1 83 ? 1.544 4.369 -6.740 1.00 86.12 83 LEU A CA 1
ATOM 672 C C . LEU A 1 83 ? 0.016 4.168 -6.715 1.00 86.12 83 LEU A C 1
ATOM 674 O O . LEU A 1 83 ? -0.602 4.204 -7.778 1.00 86.12 83 LEU A O 1
ATOM 678 N N . ALA A 1 84 ? -0.606 4.048 -5.536 1.00 83.38 84 ALA A N 1
ATOM 679 C CA . ALA A 1 84 ? -2.056 3.883 -5.372 1.00 83.38 84 ALA A CA 1
ATOM 680 C C . ALA A 1 84 ? -2.832 5.202 -5.219 1.00 83.38 84 ALA A C 1
ATOM 682 O O . ALA A 1 84 ? -4.062 5.16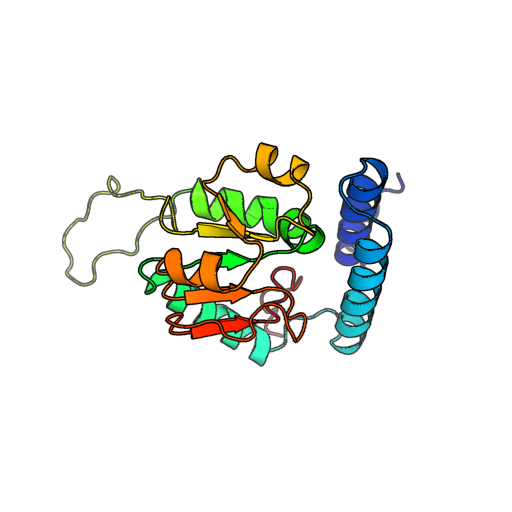6 -5.231 1.00 83.38 84 ALA A O 1
ATOM 683 N N . GLU A 1 85 ? -2.157 6.346 -5.072 1.00 84.00 85 GLU A N 1
ATOM 684 C CA . GLU A 1 85 ? -2.754 7.639 -4.700 1.00 84.00 85 GLU A CA 1
ATOM 685 C C . GLU A 1 85 ? -4.004 7.977 -5.524 1.00 84.00 85 GLU A C 1
ATOM 687 O O . GLU A 1 85 ? -5.065 8.273 -4.972 1.00 84.00 85 GLU A O 1
ATOM 692 N N . ASP A 1 86 ? -3.903 7.874 -6.852 1.00 80.94 86 ASP A N 1
ATOM 693 C CA . ASP A 1 86 ? -5.015 8.167 -7.754 1.00 80.94 86 ASP A CA 1
ATOM 694 C C . ASP A 1 86 ? -6.176 7.189 -7.574 1.00 80.94 86 ASP A C 1
ATOM 696 O O . ASP A 1 86 ? -7.332 7.608 -7.542 1.00 80.94 86 ASP A O 1
ATOM 700 N N . THR A 1 87 ? -5.884 5.899 -7.424 1.00 80.38 87 THR A N 1
ATOM 701 C CA . THR A 1 87 ? -6.894 4.855 -7.219 1.00 80.38 87 THR A CA 1
ATOM 702 C C . THR A 1 87 ? -7.620 5.045 -5.892 1.00 80.38 87 THR A C 1
ATOM 704 O O . THR A 1 87 ? -8.849 4.990 -5.861 1.00 80.38 87 THR A O 1
ATOM 707 N N . ILE A 1 88 ? -6.890 5.324 -4.809 1.00 80.69 88 ILE A N 1
ATOM 708 C CA . ILE A 1 88 ? -7.462 5.600 -3.484 1.00 80.69 88 ILE A CA 1
ATOM 709 C C . ILE A 1 88 ? -8.349 6.842 -3.560 1.00 80.69 88 ILE A C 1
ATOM 711 O O . ILE A 1 88 ? -9.505 6.808 -3.143 1.00 80.69 88 ILE A O 1
ATOM 715 N N . ARG A 1 89 ? -7.844 7.925 -4.160 1.00 78.62 89 ARG A N 1
ATOM 716 C CA . ARG A 1 89 ? -8.586 9.181 -4.296 1.00 78.62 89 ARG A CA 1
ATOM 717 C C . ARG A 1 89 ? -9.890 8.991 -5.067 1.00 78.62 89 ARG A C 1
ATOM 719 O O . ARG A 1 89 ? -10.922 9.465 -4.601 1.00 78.62 89 ARG A O 1
ATOM 726 N N . LYS A 1 90 ? -9.859 8.279 -6.198 1.00 76.88 90 LYS A N 1
ATOM 727 C CA . LYS A 1 90 ? -11.063 7.956 -6.980 1.00 76.88 90 LYS A CA 1
ATOM 728 C C . LYS A 1 90 ? -12.022 7.067 -6.193 1.00 76.88 90 LYS A C 1
ATOM 730 O O . LYS A 1 90 ? -13.204 7.356 -6.144 1.00 76.88 90 LYS A O 1
ATOM 735 N N . SER A 1 91 ? -11.522 6.051 -5.493 1.00 74.56 91 SER A N 1
ATOM 736 C CA . SER A 1 91 ? -12.369 5.118 -4.730 1.00 74.56 91 SER A CA 1
ATOM 737 C C . SER A 1 91 ? -13.113 5.776 -3.561 1.00 74.56 91 SER A C 1
ATOM 739 O O . SER A 1 91 ? -14.127 5.254 -3.098 1.00 74.56 91 SER A O 1
ATOM 741 N N . VAL A 1 92 ? -12.621 6.914 -3.062 1.00 72.88 92 VAL A N 1
ATOM 742 C CA . VAL A 1 92 ? -13.254 7.622 -1.941 1.00 72.88 92 VAL A CA 1
ATOM 743 C C . VAL A 1 92 ? -14.002 8.888 -2.367 1.00 72.88 92 VAL A C 1
ATOM 745 O O . VAL A 1 92 ? -14.919 9.303 -1.665 1.00 72.88 92 VAL A O 1
ATOM 748 N N . LYS A 1 93 ? -13.662 9.504 -3.506 1.00 68.38 93 LYS A N 1
ATOM 749 C CA . LYS A 1 93 ? -14.319 10.737 -3.985 1.00 68.38 93 LYS A CA 1
ATOM 750 C C . LYS A 1 93 ? -15.264 10.510 -5.158 1.00 68.38 93 LYS A C 1
ATOM 752 O O . LYS A 1 93 ? -16.283 11.191 -5.236 1.00 68.38 93 LYS A O 1
ATOM 757 N N . ASP A 1 94 ? -14.954 9.562 -6.037 1.00 65.06 94 ASP A N 1
ATOM 758 C CA . ASP A 1 94 ? -15.786 9.271 -7.194 1.00 65.06 94 ASP A CA 1
ATOM 759 C C . ASP A 1 94 ? -16.839 8.246 -6.785 1.00 65.06 94 ASP A C 1
ATOM 761 O O . ASP A 1 94 ? -16.553 7.120 -6.368 1.00 65.06 94 ASP A O 1
ATOM 765 N N . ALA A 1 95 ? -18.091 8.662 -6.874 1.00 54.84 95 ALA A N 1
ATOM 766 C CA . ALA A 1 95 ? -19.209 7.784 -6.638 1.00 54.84 95 ALA A CA 1
ATOM 767 C C . ALA A 1 95 ? -19.522 6.997 -7.916 1.00 54.84 95 ALA A C 1
ATOM 769 O O . ALA A 1 95 ? -19.661 7.566 -9.000 1.00 54.84 95 ALA A O 1
ATOM 770 N N . PHE A 1 96 ? -19.605 5.675 -7.786 1.00 51.88 96 PHE A N 1
ATOM 771 C CA . PHE A 1 96 ? -19.990 4.776 -8.869 1.00 51.88 96 PHE A CA 1
ATOM 772 C C . PHE A 1 96 ? -21.419 4.282 -8.646 1.00 51.88 96 PHE A C 1
ATOM 774 O O . PHE A 1 96 ? -21.850 4.089 -7.511 1.00 51.88 96 PHE A O 1
ATOM 781 N N . PHE A 1 97 ? -22.147 4.093 -9.747 1.00 42.09 97 PHE A N 1
ATOM 782 C CA . PHE A 1 97 ? -23.532 3.623 -9.765 1.00 42.09 97 PHE A CA 1
ATOM 783 C C . PHE A 1 97 ? -23.684 2.339 -8.931 1.00 42.09 97 PHE A C 1
ATOM 785 O O . PHE A 1 97 ? -23.035 1.329 -9.213 1.00 42.09 97 PHE A O 1
ATOM 792 N N . VAL A 1 98 ? -24.538 2.379 -7.905 1.00 45.69 98 VAL A N 1
ATOM 793 C CA . VAL A 1 98 ? -24.960 1.184 -7.164 1.00 45.69 98 VAL A CA 1
ATOM 794 C C . VAL A 1 98 ? -25.776 0.305 -8.119 1.00 45.69 98 VAL A C 1
ATOM 796 O O . VAL A 1 98 ? -26.590 0.814 -8.890 1.00 45.69 98 VAL A O 1
ATOM 799 N N . TYR A 1 99 ? -25.509 -1.005 -8.114 1.00 40.44 99 TYR A N 1
ATOM 800 C CA . TYR A 1 99 ? -26.205 -1.987 -8.954 1.00 40.44 99 TYR A CA 1
ATOM 801 C C . TYR A 1 99 ? -27.736 -1.880 -8.812 1.00 40.44 99 TYR A C 1
ATOM 803 O O . TYR A 1 99 ? -28.217 -1.583 -7.717 1.00 40.44 99 TYR A O 1
ATOM 811 N N . PRO A 1 100 ? -28.508 -2.165 -9.882 1.00 40.78 100 PRO A N 1
ATOM 812 C CA . PRO A 1 100 ? -29.964 -2.161 -9.814 1.00 40.78 100 PRO A CA 1
ATOM 813 C C . PRO A 1 100 ? -30.458 -3.158 -8.761 1.00 40.78 100 PRO A C 1
ATOM 815 O O . PRO A 1 100 ? -29.958 -4.283 -8.669 1.00 40.78 100 PRO A O 1
ATOM 818 N N . SER A 1 101 ? -31.446 -2.724 -7.979 1.00 42.25 101 SER A N 1
ATOM 819 C CA . SER A 1 101 ? -32.163 -3.541 -7.003 1.00 42.25 101 SER A CA 1
ATOM 820 C C . SER A 1 101 ? -32.642 -4.850 -7.661 1.00 42.25 101 SER A C 1
ATOM 822 O O . SER A 1 101 ? -33.216 -4.852 -8.752 1.00 42.25 101 SER A O 1
ATOM 824 N N . ILE A 1 102 ? -32.387 -5.994 -7.012 1.00 46.97 102 ILE A N 1
ATOM 825 C CA . ILE A 1 102 ? -32.838 -7.321 -7.486 1.00 46.97 102 ILE A CA 1
ATOM 826 C C . ILE A 1 102 ? -34.379 -7.430 -7.427 1.00 46.97 102 ILE A C 1
ATOM 828 O O . ILE A 1 102 ? -34.976 -8.291 -8.068 1.00 46.97 102 ILE A O 1
ATOM 832 N N . ASP A 1 103 ? -35.037 -6.536 -6.688 1.00 49.62 103 ASP A N 1
ATOM 833 C CA . ASP A 1 103 ? -36.471 -6.524 -6.404 1.00 49.62 103 ASP A CA 1
ATOM 834 C C . ASP A 1 103 ? -37.299 -5.543 -7.258 1.00 49.62 103 ASP A C 1
ATOM 836 O O . ASP A 1 103 ? -38.487 -5.357 -6.990 1.00 49.62 103 ASP A O 1
ATOM 840 N N . GLY A 1 104 ? -36.730 -4.973 -8.326 1.00 47.78 104 GLY A N 1
ATOM 841 C CA . GLY A 1 104 ? -37.498 -4.260 -9.357 1.00 47.78 104 GLY A CA 1
ATOM 842 C C . GLY A 1 104 ? -38.199 -2.990 -8.868 1.00 47.78 104 GLY A C 1
ATOM 843 O O . GLY A 1 104 ? -39.174 -2.551 -9.481 1.00 47.78 104 GLY A O 1
ATOM 844 N N . ARG A 1 105 ? -37.727 -2.394 -7.768 1.00 51.38 105 ARG A N 1
ATOM 845 C CA . ARG A 1 105 ? -38.141 -1.048 -7.367 1.00 51.38 105 ARG A CA 1
ATOM 846 C C . ARG A 1 105 ? -37.245 -0.060 -8.102 1.00 51.38 105 ARG A C 1
ATOM 848 O O . ARG A 1 105 ? -36.037 -0.254 -8.167 1.00 51.38 105 ARG A O 1
ATOM 855 N N . GLU A 1 106 ? -37.842 0.973 -8.694 1.00 47.56 106 GLU A N 1
ATOM 856 C CA . GLU A 1 106 ? -37.103 2.104 -9.262 1.00 47.56 106 GLU A CA 1
ATOM 857 C C . GLU A 1 106 ? -36.355 2.834 -8.138 1.00 47.56 106 GLU A C 1
ATOM 859 O O . GLU A 1 106 ? -36.825 3.831 -7.584 1.00 47.56 106 GLU A O 1
ATOM 864 N N . ASP A 1 107 ? -35.186 2.316 -7.772 1.00 48.03 107 ASP A N 1
ATOM 865 C CA . ASP A 1 107 ? -34.252 3.016 -6.912 1.00 48.03 107 ASP A CA 1
ATOM 866 C C . ASP A 1 107 ? -33.655 4.159 -7.733 1.00 48.03 107 ASP A C 1
ATOM 868 O O . ASP A 1 107 ? -32.917 3.967 -8.703 1.00 48.03 107 ASP A O 1
ATOM 872 N N . ARG A 1 108 ? -34.072 5.376 -7.380 1.00 46.84 108 ARG A N 1
ATOM 873 C CA . ARG A 1 108 ? -33.643 6.616 -8.025 1.00 46.84 108 ARG A CA 1
ATOM 874 C C . ARG A 1 108 ? -32.120 6.704 -8.038 1.00 46.84 108 ARG A C 1
ATOM 876 O O . ARG A 1 108 ? -31.462 6.381 -7.050 1.00 46.84 108 ARG A O 1
ATOM 883 N N . ALA A 1 109 ? -31.587 7.277 -9.114 1.00 48.53 109 ALA A N 1
ATOM 884 C CA . ALA A 1 109 ? -30.181 7.643 -9.297 1.00 48.53 109 ALA A CA 1
ATOM 885 C C . ALA A 1 109 ? -29.644 8.680 -8.274 1.00 48.53 109 ALA A C 1
ATOM 887 O O . ALA A 1 109 ? -28.587 9.263 -8.489 1.00 48.53 109 ALA A O 1
ATOM 888 N N . ASP A 1 110 ? -30.357 8.910 -7.169 1.00 44.78 110 ASP A N 1
ATOM 889 C CA . ASP A 1 110 ? -30.046 9.890 -6.129 1.00 44.78 110 ASP A CA 1
ATOM 890 C C . ASP A 1 110 ? -29.174 9.295 -4.999 1.00 44.78 110 ASP A C 1
ATOM 892 O O . ASP A 1 110 ? -28.584 10.042 -4.223 1.00 44.78 110 ASP A O 1
ATOM 896 N N . ASN A 1 111 ? -29.019 7.964 -4.919 1.00 47.62 111 ASN A N 1
ATOM 897 C CA . ASN A 1 111 ? -28.163 7.284 -3.928 1.00 47.62 111 ASN A CA 1
ATOM 898 C C . ASN A 1 111 ? -26.731 7.063 -4.447 1.00 47.62 111 ASN A C 1
ATOM 900 O O . ASN A 1 111 ? -26.173 5.965 -4.391 1.00 47.62 111 ASN A O 1
ATOM 904 N N . ILE A 1 112 ? -26.135 8.120 -4.990 1.00 51.41 112 ILE A N 1
ATOM 905 C CA . ILE A 1 112 ? -24.747 8.132 -5.449 1.00 51.41 112 ILE A CA 1
ATOM 906 C C . ILE A 1 112 ? -23.858 8.366 -4.219 1.00 51.41 112 ILE A C 1
ATOM 908 O O . ILE A 1 112 ? -23.624 9.500 -3.804 1.00 51.41 112 ILE A O 1
ATOM 912 N N . HIS A 1 113 ? -23.388 7.281 -3.604 1.00 54.31 113 HIS A N 1
ATOM 913 C CA . HIS A 1 113 ? -22.422 7.340 -2.509 1.00 54.31 113 HIS A CA 1
ATOM 914 C C . HIS A 1 113 ? -21.012 6.997 -3.009 1.00 54.31 113 HIS A C 1
ATOM 916 O O . HIS A 1 113 ? -20.863 6.105 -3.850 1.00 54.31 113 HIS A O 1
ATOM 922 N N . PRO A 1 114 ? -19.963 7.679 -2.510 1.00 62.38 114 PRO A N 1
ATOM 923 C CA . PRO A 1 114 ? -18.591 7.254 -2.754 1.00 62.38 114 PRO A CA 1
ATOM 924 C C . PRO A 1 114 ? -18.413 5.797 -2.322 1.00 62.38 114 PRO A C 1
ATOM 926 O O . PRO A 1 114 ? -18.942 5.381 -1.291 1.00 62.38 114 PRO A O 1
ATOM 929 N N . PHE A 1 115 ? -17.668 5.032 -3.118 1.00 64.81 115 PHE A N 1
ATOM 930 C CA . PHE A 1 115 ? -17.598 3.571 -3.016 1.00 64.81 115 PHE A CA 1
ATOM 931 C C . PHE A 1 115 ? -17.207 3.086 -1.613 1.00 64.81 115 PHE A C 1
ATOM 933 O O . PHE A 1 115 ? -17.813 2.154 -1.088 1.00 64.81 115 PHE A O 1
ATOM 940 N N . PHE A 1 116 ? -16.244 3.763 -0.979 1.00 69.81 116 PHE A N 1
ATOM 941 C CA . PHE A 1 116 ? -15.935 3.558 0.438 1.00 69.81 116 PHE A CA 1
ATOM 942 C C . PHE A 1 116 ? -16.238 4.758 1.338 1.00 69.81 116 PHE A C 1
ATOM 944 O O . PHE A 1 116 ? -16.451 4.560 2.536 1.00 69.81 116 PHE A O 1
ATOM 951 N N . GLY A 1 117 ? -16.276 5.981 0.795 1.00 68.81 117 GLY A N 1
ATOM 952 C CA . GLY A 1 117 ? -16.472 7.205 1.581 1.00 68.81 117 GLY A CA 1
ATOM 953 C C . GLY A 1 117 ? -15.595 7.234 2.839 1.00 68.81 117 GLY A C 1
ATOM 954 O O . GLY A 1 117 ? -14.429 6.842 2.808 1.00 68.81 117 GLY A O 1
ATOM 955 N N . ASP A 1 118 ? -16.194 7.600 3.970 1.00 69.56 118 ASP A N 1
ATOM 956 C CA . ASP A 1 118 ? -15.505 7.701 5.264 1.00 69.56 118 ASP A CA 1
ATOM 957 C C . ASP A 1 118 ? -15.276 6.339 5.957 1.00 69.56 118 ASP A C 1
ATOM 959 O O . ASP A 1 118 ? -14.745 6.289 7.068 1.00 69.56 118 ASP A O 1
ATOM 963 N N . ARG A 1 119 ? -15.698 5.217 5.348 1.00 79.31 119 ARG A N 1
ATOM 964 C CA . ARG A 1 119 ? -15.562 3.873 5.947 1.00 79.31 119 ARG A CA 1
ATOM 965 C C . ARG A 1 119 ? -14.160 3.298 5.800 1.00 79.31 119 ARG A C 1
ATOM 967 O O . ARG A 1 119 ? -13.764 2.486 6.633 1.00 79.31 119 ARG A O 1
ATOM 974 N N . LEU A 1 120 ? -13.445 3.675 4.739 1.00 84.56 120 LEU A N 1
ATOM 975 C CA . LEU A 1 120 ? -12.076 3.228 4.508 1.00 84.56 120 LEU A CA 1
ATOM 976 C C . LEU A 1 120 ? -11.120 4.069 5.344 1.00 84.56 120 LEU A C 1
ATOM 978 O O . LEU A 1 120 ? -10.947 5.261 5.097 1.00 84.56 120 LEU A O 1
ATOM 982 N N . LEU A 1 121 ? -10.476 3.428 6.311 1.00 87.69 121 LEU A N 1
ATOM 983 C CA . LEU A 1 121 ? -9.477 4.078 7.141 1.00 87.69 121 LEU A CA 1
ATOM 984 C C . LEU A 1 121 ? -8.090 3.927 6.515 1.00 87.69 121 LEU A C 1
ATOM 986 O O . LEU A 1 121 ? -7.662 2.819 6.197 1.00 87.69 121 LEU A O 1
ATOM 990 N N . ILE A 1 122 ? -7.357 5.028 6.383 1.00 88.06 122 ILE A N 1
ATOM 991 C CA . ILE A 1 122 ? -5.919 4.960 6.116 1.00 88.06 122 ILE A CA 1
ATOM 992 C C . ILE A 1 122 ? -5.201 4.927 7.461 1.00 88.06 122 ILE A C 1
ATOM 994 O O . ILE A 1 122 ? -5.428 5.780 8.315 1.00 88.06 122 ILE A O 1
ATOM 998 N N . VAL A 1 123 ? -4.333 3.946 7.659 1.00 89.25 123 VAL A N 1
ATOM 999 C CA . VAL A 1 123 ? -3.543 3.793 8.878 1.00 89.25 123 VAL A CA 1
ATOM 1000 C C . VAL A 1 123 ? -2.070 3.846 8.482 1.00 89.25 123 VAL A C 1
ATOM 1002 O O . VAL A 1 123 ? -1.627 3.100 7.614 1.00 89.25 123 VAL A O 1
ATOM 1005 N N . ILE A 1 124 ? -1.312 4.769 9.064 1.00 88.44 124 ILE A N 1
ATOM 1006 C CA . ILE A 1 124 ? 0.083 5.025 8.695 1.00 88.44 124 ILE A CA 1
ATOM 1007 C C . ILE A 1 124 ? 1.023 4.798 9.868 1.00 88.44 124 ILE A C 1
ATOM 1009 O O . ILE A 1 124 ? 0.728 5.171 11.003 1.00 88.44 124 ILE A O 1
ATOM 1013 N N . ASN A 1 125 ? 2.177 4.209 9.578 1.00 87.88 125 ASN A N 1
ATOM 1014 C CA . ASN A 1 125 ? 3.217 4.016 10.573 1.00 87.88 125 ASN A CA 1
ATOM 1015 C C . ASN A 1 125 ? 3.915 5.354 10.821 1.00 87.88 125 ASN A C 1
ATOM 1017 O O . ASN A 1 125 ? 4.535 5.910 9.915 1.00 87.88 125 ASN A O 1
ATOM 1021 N N . GLU A 1 126 ? 3.830 5.868 12.043 1.00 86.88 126 GLU A N 1
ATOM 1022 C CA . GLU A 1 126 ? 4.390 7.172 12.404 1.00 86.88 126 GLU A CA 1
ATOM 1023 C C . GLU A 1 126 ? 5.912 7.250 12.215 1.00 86.88 126 GLU A C 1
ATOM 1025 O O . GLU A 1 126 ? 6.456 8.327 11.981 1.00 86.88 126 GLU A O 1
ATOM 1030 N N . LYS A 1 127 ? 6.608 6.112 12.294 1.00 85.62 127 LYS A N 1
ATOM 1031 C CA . LYS A 1 127 ? 8.074 6.063 12.246 1.00 85.62 127 LYS A CA 1
ATOM 1032 C C . LYS A 1 127 ? 8.630 6.021 10.827 1.00 85.62 127 LYS A C 1
ATOM 1034 O O . LYS A 1 127 ? 9.777 6.410 10.633 1.00 85.62 127 LYS A O 1
ATOM 1039 N N . SER A 1 128 ? 7.862 5.520 9.860 1.00 84.94 128 SER A N 1
ATOM 1040 C CA . SER A 1 128 ? 8.351 5.266 8.496 1.00 84.94 128 SER A CA 1
ATOM 1041 C C . SER A 1 128 ? 7.577 5.995 7.398 1.00 84.94 128 SER A C 1
ATOM 1043 O O . SER A 1 128 ? 8.105 6.169 6.298 1.00 84.94 128 SER A O 1
ATOM 1045 N N . PHE A 1 129 ? 6.349 6.447 7.662 1.00 88.56 129 PHE A N 1
ATOM 1046 C CA . PHE A 1 129 ? 5.529 7.099 6.647 1.00 88.56 129 PHE A CA 1
ATOM 1047 C C . PHE A 1 129 ? 5.846 8.596 6.518 1.00 88.56 129 PHE A C 1
ATOM 1049 O O . PHE A 1 129 ? 5.882 9.333 7.504 1.00 88.56 129 PHE A O 1
ATOM 1056 N N . ASN A 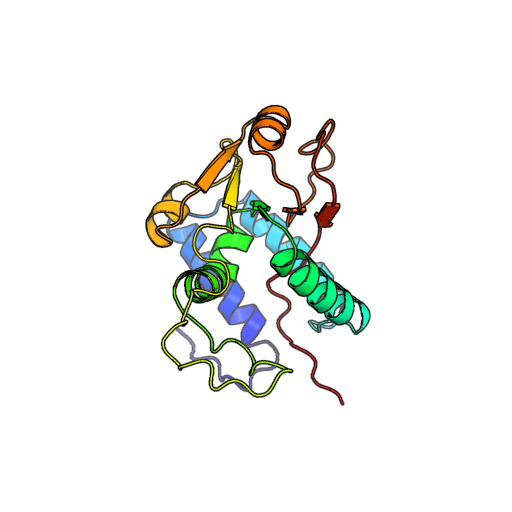1 130 ? 6.017 9.078 5.288 1.00 88.88 130 ASN A N 1
ATOM 1057 C CA . ASN A 1 130 ? 6.298 10.481 5.012 1.00 88.88 130 ASN A CA 1
ATOM 1058 C C . ASN A 1 130 ? 5.011 11.321 5.021 1.00 88.88 130 ASN A C 1
ATOM 1060 O O . ASN A 1 130 ? 4.165 11.227 4.131 1.00 88.88 130 ASN A O 1
ATOM 1064 N N . GLU A 1 131 ? 4.880 12.219 5.995 1.00 80.38 131 GLU A N 1
ATOM 1065 C CA . GLU A 1 131 ? 3.675 13.035 6.187 1.00 80.38 131 GLU A CA 1
ATOM 1066 C C . GLU A 1 131 ? 3.325 13.964 5.009 1.00 80.38 131 GLU A C 1
ATOM 1068 O O . GLU A 1 131 ? 2.166 14.369 4.871 1.00 80.38 131 GLU A O 1
ATOM 1073 N N . ILE A 1 132 ? 4.283 14.297 4.129 1.00 84.94 132 ILE A N 1
ATOM 1074 C CA . ILE A 1 132 ? 4.024 15.104 2.921 1.00 84.94 132 ILE A CA 1
ATOM 1075 C C . ILE A 1 132 ? 2.959 14.438 2.038 1.00 84.94 132 ILE A C 1
ATOM 1077 O O . ILE A 1 132 ? 2.174 15.136 1.389 1.00 84.94 132 ILE A O 1
ATOM 1081 N N . LEU A 1 133 ? 2.896 13.105 2.043 1.00 82.38 133 LEU A N 1
ATOM 1082 C CA . LEU A 1 133 ? 1.938 12.314 1.276 1.00 82.38 133 LEU A CA 1
ATOM 1083 C C . LEU A 1 133 ? 0.487 12.512 1.753 1.00 82.38 133 LEU A C 1
ATOM 1085 O O . LEU A 1 133 ? -0.429 12.583 0.936 1.00 82.38 133 LEU A O 1
ATOM 1089 N N . LEU A 1 134 ? 0.260 12.704 3.056 1.00 72.44 134 LEU A N 1
ATOM 1090 C CA . LEU A 1 134 ? -1.090 12.833 3.632 1.00 72.44 134 LEU A CA 1
ATOM 1091 C C . LEU A 1 134 ? -1.792 14.121 3.216 1.00 72.44 134 LEU A C 1
ATOM 1093 O O . LEU A 1 134 ? -2.999 14.129 2.959 1.00 72.44 134 LEU A O 1
ATOM 1097 N N . LYS A 1 135 ? -1.023 15.208 3.091 1.00 73.75 135 LYS A N 1
ATOM 1098 C CA . LYS A 1 135 ? -1.537 16.522 2.678 1.00 73.75 135 LYS A CA 1
ATOM 1099 C C . LYS A 1 135 ? -2.171 16.493 1.282 1.00 73.75 135 LYS A C 1
ATOM 1101 O O . LYS A 1 135 ? -2.923 17.403 0.948 1.00 73.75 135 LYS A O 1
ATOM 1106 N N . ARG A 1 136 ? -1.882 15.467 0.473 1.00 68.94 136 ARG A N 1
ATOM 1107 C CA . ARG A 1 136 ? -2.335 15.352 -0.921 1.00 68.94 136 ARG A CA 1
ATOM 1108 C C . ARG A 1 136 ? -3.687 14.661 -1.076 1.00 68.94 136 ARG A C 1
ATOM 1110 O O . ARG A 1 136 ? -4.445 15.015 -1.977 1.00 68.94 136 ARG A O 1
ATOM 1117 N N . ILE A 1 137 ? -4.020 13.707 -0.202 1.00 65.06 137 ILE A N 1
ATOM 1118 C CA . ILE A 1 137 ? -5.215 12.870 -0.396 1.00 65.06 137 ILE A CA 1
ATOM 1119 C C . ILE A 1 137 ? -6.473 13.505 0.219 1.00 65.06 137 ILE A C 1
ATOM 1121 O O . ILE A 1 137 ? -7.551 13.460 -0.389 1.00 65.06 137 ILE A O 1
ATOM 1125 N N . GLY A 1 138 ? -6.343 14.167 1.373 1.00 69.00 138 GLY A N 1
ATOM 1126 C CA . GLY A 1 138 ? -7.482 14.778 2.065 1.00 69.00 138 GLY A CA 1
ATOM 1127 C C . GLY A 1 138 ? -8.497 13.741 2.556 1.00 69.00 138 GLY A C 1
ATOM 1128 O O . GLY A 1 138 ? -9.696 13.941 2.386 1.00 69.00 138 GLY A O 1
ATOM 1129 N N . LEU A 1 139 ? -8.001 12.627 3.104 1.00 70.19 139 LEU A N 1
ATOM 1130 C CA . LEU A 1 139 ? -8.787 11.580 3.760 1.00 70.19 139 LEU A CA 1
ATOM 1131 C C . LEU A 1 139 ? -8.459 11.508 5.250 1.00 70.19 139 LEU A C 1
ATOM 1133 O O . LEU A 1 139 ? -7.338 11.862 5.630 1.00 70.19 139 LEU A O 1
ATOM 1137 N N . PRO A 1 140 ? -9.398 11.031 6.088 1.00 74.00 140 PRO A N 1
ATOM 1138 C CA . PRO A 1 140 ? -9.085 10.707 7.467 1.00 74.00 140 PRO A CA 1
ATOM 1139 C C . PRO A 1 140 ? -8.020 9.609 7.493 1.00 74.00 140 PRO A C 1
ATOM 1141 O O . PRO A 1 140 ? -8.147 8.569 6.844 1.00 74.00 140 PRO A O 1
ATOM 1144 N N . TYR A 1 141 ? -6.961 9.856 8.252 1.00 84.50 141 TYR A N 1
ATOM 1145 C CA . TYR A 1 141 ? -5.920 8.879 8.510 1.00 84.50 141 TYR A CA 1
ATOM 1146 C C . TYR A 1 141 ? -5.656 8.790 10.007 1.00 84.50 141 TYR A C 1
ATOM 1148 O O . TYR A 1 141 ? -5.895 9.739 10.757 1.00 84.50 141 TYR A O 1
ATOM 1156 N N . PHE A 1 142 ? -5.132 7.650 10.430 1.00 88.69 142 PHE A N 1
ATOM 1157 C CA . PHE A 1 142 ? -4.683 7.419 11.790 1.00 88.69 142 PHE A CA 1
ATOM 1158 C C . PHE A 1 142 ? -3.204 7.050 11.794 1.00 88.69 142 PHE A C 1
ATOM 1160 O O . PHE A 1 142 ? -2.723 6.388 10.877 1.00 88.69 142 PHE A O 1
ATOM 1167 N N . LYS A 1 143 ? -2.480 7.497 12.816 1.00 89.62 143 LYS A N 1
ATOM 1168 C CA . LYS A 1 143 ? -1.076 7.145 13.019 1.00 89.62 143 LYS A CA 1
ATOM 1169 C C . LYS A 1 143 ? -0.983 6.024 14.035 1.00 89.62 143 LYS A C 1
ATOM 1171 O O . LYS A 1 143 ? -1.606 6.130 15.082 1.00 89.62 143 LYS A O 1
ATOM 1176 N N . TYR A 1 144 ? -0.178 5.012 13.749 1.00 89.12 144 TYR A N 1
ATOM 1177 C CA . TYR A 1 144 ? 0.145 3.967 14.712 1.00 89.12 144 TYR A CA 1
ATOM 1178 C C . TYR A 1 144 ? 1.655 3.888 14.935 1.00 89.12 144 TYR A C 1
ATOM 1180 O O . TYR A 1 144 ? 2.457 4.124 14.024 1.00 89.12 144 TYR A O 1
ATOM 1188 N N . SER A 1 145 ? 2.024 3.536 16.159 1.00 87.56 145 SER A N 1
ATOM 1189 C CA . SER A 1 145 ? 3.386 3.260 16.606 1.00 87.56 145 SER A CA 1
ATOM 1190 C C . SER A 1 145 ? 3.520 1.848 17.198 1.00 87.56 145 SER A C 1
ATOM 1192 O O . SER A 1 145 ? 4.646 1.336 17.267 1.00 87.56 145 SER A O 1
ATOM 1194 N N . SER A 1 146 ? 2.402 1.216 17.582 1.00 86.69 146 SER A N 1
ATOM 1195 C CA . SER A 1 146 ? 2.299 -0.190 17.995 1.00 86.69 146 SER A CA 1
ATOM 1196 C C . SER A 1 146 ? 1.013 -0.863 17.484 1.00 86.69 146 SER A C 1
ATOM 1198 O O . SER A 1 146 ? 0.178 -0.232 16.838 1.00 86.69 146 SER A O 1
ATOM 1200 N N . THR A 1 147 ? 0.853 -2.167 17.732 1.00 84.94 147 THR A N 1
ATOM 1201 C CA . THR A 1 147 ? -0.364 -2.910 17.363 1.00 84.94 147 THR A CA 1
ATOM 1202 C C . THR A 1 147 ? -1.569 -2.545 18.223 1.00 84.94 147 THR A C 1
ATOM 1204 O O . THR A 1 147 ? -2.687 -2.593 17.723 1.00 84.94 147 THR A O 1
ATOM 1207 N N . GLU A 1 148 ? -1.368 -2.138 19.481 1.00 86.81 148 GLU A N 1
ATOM 1208 C CA . GLU A 1 148 ? -2.460 -1.682 20.354 1.00 86.81 148 GLU A CA 1
ATOM 1209 C C . GLU A 1 148 ? -3.190 -0.470 19.760 1.00 86.81 148 GLU A C 1
ATOM 1211 O O . GLU A 1 148 ? -4.419 -0.430 19.760 1.00 86.81 148 GLU A O 1
ATOM 1216 N N . ASP A 1 149 ? -2.439 0.458 19.157 1.00 88.88 149 ASP A N 1
ATOM 1217 C CA . ASP A 1 149 ? -2.995 1.609 18.443 1.00 88.88 149 ASP A CA 1
ATOM 1218 C C . ASP A 1 149 ? -3.945 1.178 17.309 1.00 88.88 149 ASP A C 1
ATOM 1220 O O . ASP A 1 149 ? -4.894 1.890 16.992 1.00 88.88 149 ASP A O 1
ATOM 1224 N N . ILE A 1 150 ? -3.691 0.024 16.677 1.00 88.06 150 ILE A N 1
ATOM 1225 C CA . ILE A 1 150 ? -4.532 -0.534 15.608 1.00 88.06 150 ILE A CA 1
ATOM 1226 C C . ILE A 1 150 ? -5.769 -1.219 16.202 1.00 88.06 150 ILE A C 1
ATOM 1228 O O . ILE A 1 150 ? -6.876 -1.050 15.682 1.00 88.06 150 ILE A O 1
ATOM 1232 N N . ASP A 1 151 ? -5.601 -1.971 17.289 1.00 87.75 151 ASP A N 1
ATOM 1233 C CA . ASP A 1 151 ? -6.684 -2.697 17.960 1.00 87.75 151 ASP A CA 1
ATOM 1234 C C . ASP A 1 151 ? -7.780 -1.738 18.461 1.00 87.75 151 ASP A C 1
ATOM 1236 O O . ASP A 1 151 ? -8.976 -2.005 18.291 1.00 87.75 151 ASP A O 1
ATOM 1240 N N . ASP A 1 152 ? -7.380 -0.579 18.991 1.00 87.06 152 ASP A N 1
ATOM 1241 C CA . ASP A 1 152 ? -8.280 0.464 19.498 1.00 87.06 152 ASP A CA 1
ATOM 1242 C C . ASP A 1 152 ? -9.133 1.118 18.396 1.00 87.06 152 ASP A C 1
ATOM 1244 O O . ASP A 1 152 ? -10.177 1.724 18.666 1.00 87.06 152 ASP A O 1
ATOM 1248 N N . LEU A 1 153 ? -8.756 0.952 17.124 1.00 86.94 153 LEU A N 1
ATOM 1249 C CA . LEU A 1 153 ? -9.528 1.464 15.994 1.00 86.94 153 LEU A CA 1
ATOM 1250 C C . LEU A 1 153 ? -10.757 0.608 15.694 1.00 86.94 153 LEU A C 1
ATOM 1252 O O . LEU A 1 153 ? -11.626 1.066 14.951 1.00 86.94 153 LEU A O 1
ATOM 1256 N N . GLY A 1 154 ? -10.868 -0.610 16.231 1.00 87.12 154 GLY A N 1
ATOM 1257 C CA . GLY A 1 154 ? -11.991 -1.504 15.937 1.00 87.12 154 GLY A CA 1
ATOM 1258 C C . GLY A 1 154 ? -12.076 -1.888 14.455 1.00 87.12 154 GLY A C 1
ATOM 1259 O O . GLY A 1 154 ? -13.173 -1.989 13.901 1.00 87.12 154 GLY A O 1
ATOM 1260 N N . ILE A 1 155 ? -10.919 -2.035 13.804 1.00 90.44 155 ILE A N 1
ATOM 1261 C CA . ILE A 1 155 ? -10.796 -2.482 12.413 1.00 90.44 155 ILE A CA 1
ATOM 1262 C C . ILE A 1 155 ? -11.246 -3.941 12.324 1.00 90.44 155 ILE A C 1
ATOM 1264 O O . ILE A 1 155 ? -10.732 -4.801 13.035 1.00 90.44 155 ILE A O 1
ATOM 1268 N N . ASP A 1 156 ? -12.191 -4.244 11.435 1.00 90.44 156 ASP A N 1
ATOM 1269 C CA . ASP A 1 156 ? -12.658 -5.618 11.221 1.00 90.44 156 ASP A CA 1
ATOM 1270 C C . ASP A 1 156 ? -12.004 -6.305 10.016 1.00 90.44 156 ASP A C 1
ATOM 1272 O O . ASP A 1 156 ? -12.039 -7.534 9.926 1.00 90.44 156 ASP A O 1
ATOM 1276 N N . LEU A 1 157 ? -11.350 -5.537 9.143 1.00 92.06 157 LEU A N 1
ATOM 1277 C CA . LEU A 1 157 ? -10.570 -6.032 8.015 1.00 92.06 157 LEU A CA 1
ATOM 1278 C C . LEU A 1 157 ? -9.367 -5.124 7.760 1.00 92.06 157 LEU A C 1
ATOM 1280 O O . LEU A 1 157 ? -9.528 -3.931 7.509 1.00 92.06 157 LEU A O 1
ATOM 1284 N N . LEU A 1 158 ? -8.168 -5.700 7.773 1.00 91.06 158 LEU A N 1
ATOM 1285 C CA . LEU A 1 158 ? -6.932 -4.965 7.538 1.00 91.06 158 LEU A CA 1
ATOM 1286 C C . LEU A 1 158 ? -6.275 -5.400 6.232 1.00 91.06 158 LEU A C 1
ATOM 1288 O O . LEU A 1 158 ? -6.068 -6.585 5.985 1.00 91.06 158 LEU A O 1
ATOM 1292 N N . PHE A 1 159 ? -5.887 -4.429 5.423 1.00 89.81 159 PHE A N 1
ATOM 1293 C CA . PHE A 1 159 ? -5.015 -4.610 4.276 1.00 89.81 159 PHE A CA 1
ATOM 1294 C C . PHE A 1 159 ? -3.657 -4.027 4.612 1.00 89.81 159 PHE A C 1
ATOM 1296 O O . PHE A 1 159 ? -3.545 -2.839 4.900 1.00 89.81 159 PHE A O 1
ATOM 1303 N N . TYR A 1 160 ? -2.627 -4.854 4.557 1.00 86.62 160 TYR A N 1
ATOM 1304 C CA . TYR A 1 160 ? -1.276 -4.460 4.906 1.00 86.62 160 TYR A CA 1
ATOM 1305 C C . TYR A 1 160 ? -0.338 -4.780 3.755 1.00 86.62 160 TYR A C 1
ATOM 1307 O O . TYR A 1 160 ? -0.077 -5.944 3.466 1.00 86.62 160 TYR A O 1
ATOM 1315 N N . HIS A 1 161 ? 0.143 -3.757 3.050 1.00 78.62 161 HIS A N 1
ATOM 1316 C CA . HIS A 1 161 ? 0.893 -3.990 1.817 1.00 78.62 161 HIS A CA 1
ATOM 1317 C C . HIS A 1 161 ? 2.154 -4.835 2.053 1.00 78.62 161 HIS A C 1
ATOM 1319 O O . HIS A 1 161 ? 2.358 -5.847 1.380 1.00 78.62 161 HIS A O 1
ATOM 1325 N N . LYS A 1 162 ? 2.943 -4.472 3.064 1.00 71.56 162 LYS A N 1
ATOM 1326 C CA . LYS A 1 162 ? 4.258 -5.055 3.306 1.00 71.56 162 LYS A CA 1
ATOM 1327 C C . LYS A 1 162 ? 4.368 -5.539 4.741 1.00 71.56 162 LYS A C 1
ATOM 1329 O O . LYS A 1 162 ? 4.487 -4.733 5.655 1.00 71.56 162 LYS A O 1
ATOM 1334 N N . MET A 1 163 ? 4.341 -6.860 4.927 1.00 57.31 163 MET A N 1
ATOM 1335 C CA . MET A 1 163 ? 4.635 -7.460 6.227 1.00 57.31 163 MET A CA 1
ATOM 1336 C C . MET A 1 163 ? 6.123 -7.356 6.532 1.00 57.31 163 MET A C 1
ATOM 1338 O O . MET A 1 163 ? 6.922 -8.154 6.053 1.00 57.31 163 MET A O 1
ATOM 1342 N N . ASP A 1 164 ? 6.488 -6.392 7.370 1.00 63.34 164 ASP A N 1
ATOM 1343 C CA . ASP A 1 164 ? 7.679 -6.541 8.195 1.00 63.34 164 ASP A CA 1
ATOM 1344 C C . ASP A 1 164 ? 7.310 -7.462 9.367 1.00 63.34 164 ASP A C 1
ATOM 1346 O O . ASP A 1 164 ? 6.348 -7.194 10.093 1.00 63.34 164 ASP A O 1
ATOM 1350 N N . ASN A 1 165 ? 8.038 -8.572 9.515 1.00 52.97 165 ASN A N 1
ATOM 1351 C CA . ASN A 1 165 ? 7.666 -9.758 10.305 1.00 52.97 165 ASN A CA 1
ATOM 1352 C C . ASN A 1 165 ? 7.367 -9.504 11.796 1.00 52.97 165 ASN A C 1
ATOM 1354 O O . ASN A 1 165 ? 6.996 -10.443 12.484 1.00 52.97 165 ASN A O 1
ATOM 1358 N N . ARG A 1 166 ? 7.552 -8.280 12.305 1.00 62.47 166 ARG A N 1
ATOM 1359 C CA . ARG A 1 166 ? 7.302 -7.904 13.706 1.00 62.47 166 ARG A CA 1
ATOM 1360 C C . ARG A 1 166 ? 6.276 -6.788 13.896 1.00 62.47 166 ARG A C 1
ATOM 1362 O O . ARG A 1 166 ? 5.894 -6.512 15.025 1.00 62.47 166 ARG A O 1
ATOM 1369 N N . GLN A 1 167 ? 5.842 -6.109 12.832 1.00 68.25 167 GLN A N 1
ATOM 1370 C CA . GLN A 1 167 ? 5.016 -4.899 12.972 1.00 68.25 167 GLN A CA 1
ATOM 1371 C C . GLN A 1 167 ? 3.556 -5.181 13.335 1.00 68.25 167 GLN A C 1
ATOM 1373 O O . GLN A 1 167 ? 2.896 -4.300 13.877 1.00 68.25 167 GLN A O 1
ATOM 1378 N N . LEU A 1 168 ? 3.060 -6.385 13.045 1.00 73.31 168 LEU A N 1
ATOM 1379 C CA . LEU A 1 168 ? 1.709 -6.822 13.412 1.00 73.31 168 LEU A CA 1
ATOM 1380 C C . LEU A 1 168 ? 1.714 -7.920 14.488 1.00 73.31 168 LEU A C 1
ATOM 1382 O O . LEU A 1 168 ? 0.673 -8.524 14.755 1.00 73.31 168 LEU A O 1
ATOM 1386 N N . ASP A 1 169 ? 2.867 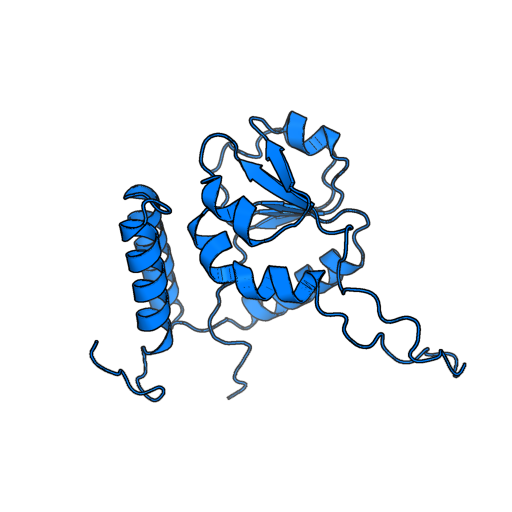-8.188 15.107 1.00 76.31 169 ASP A N 1
ATOM 1387 C CA . ASP A 1 169 ? 2.954 -9.158 16.195 1.00 76.31 169 ASP A CA 1
ATOM 1388 C C . ASP A 1 169 ? 2.095 -8.692 17.369 1.00 76.31 169 ASP A C 1
ATOM 1390 O O . ASP A 1 169 ? 2.300 -7.618 17.922 1.00 76.31 169 ASP A O 1
ATOM 1394 N N . GLY A 1 170 ? 1.134 -9.525 17.769 1.00 77.94 170 GLY A N 1
ATOM 1395 C CA . GLY A 1 170 ? 0.250 -9.214 18.889 1.00 77.94 170 GLY A CA 1
ATOM 1396 C C . GLY A 1 170 ? -1.005 -8.419 18.531 1.00 77.94 170 GLY A C 1
ATOM 1397 O O . GLY A 1 170 ? -1.755 -8.114 19.456 1.00 77.94 170 GLY A O 1
ATOM 1398 N N . LEU A 1 171 ? -1.270 -8.164 17.241 1.00 84.06 171 LEU A N 1
ATOM 1399 C CA . LEU A 1 171 ? -2.538 -7.607 16.757 1.00 84.06 171 LEU A CA 1
ATOM 1400 C C . LEU A 1 171 ? -3.717 -8.477 17.223 1.00 84.06 171 LEU A C 1
ATOM 1402 O O . LEU A 1 171 ? -3.777 -9.677 16.927 1.00 84.06 171 LEU A O 1
ATOM 1406 N N . LYS A 1 172 ? -4.661 -7.883 17.953 1.00 78.19 172 LYS A N 1
ATOM 1407 C CA . LYS A 1 172 ? -5.850 -8.562 18.477 1.00 78.19 172 LYS A CA 1
ATOM 1408 C C . LYS A 1 172 ? -7.092 -7.924 17.865 1.00 78.19 172 LYS A C 1
ATOM 1410 O O . LYS A 1 172 ? -7.146 -6.755 17.533 1.00 78.19 172 LYS A O 1
ATOM 1415 N N . ASN A 1 173 ? -8.161 -8.695 17.721 1.00 82.25 173 ASN A N 1
ATOM 1416 C CA . ASN A 1 173 ? -9.477 -8.182 17.301 1.00 82.25 173 ASN A CA 1
ATOM 1417 C C . ASN A 1 173 ? -9.643 -7.797 15.816 1.00 82.25 173 ASN A C 1
ATOM 1419 O O . ASN A 1 173 ? -10.780 -7.571 15.398 1.00 82.25 173 ASN A O 1
ATOM 1423 N N . VAL A 1 174 ? -8.595 -7.833 14.986 1.00 85.81 174 VAL A N 1
ATOM 1424 C CA . VAL A 1 174 ? -8.757 -7.785 13.523 1.00 85.81 174 VAL A CA 1
ATOM 1425 C C . VAL A 1 174 ? -9.150 -9.170 13.007 1.00 85.81 174 VAL A C 1
ATOM 1427 O O . VAL A 1 174 ? -8.388 -10.129 13.110 1.00 85.81 174 VAL A O 1
ATOM 1430 N N . LYS A 1 175 ? -10.358 -9.299 12.444 1.00 86.06 175 LYS A N 1
ATOM 1431 C CA . LYS A 1 175 ? -10.909 -10.610 12.045 1.00 86.06 175 LYS A CA 1
ATOM 1432 C C . LYS A 1 175 ? -10.186 -11.224 10.856 1.00 86.06 175 LYS A C 1
ATOM 1434 O O . LYS A 1 175 ? -10.130 -12.447 10.737 1.00 86.06 175 LYS A O 1
ATOM 1439 N N . LYS A 1 176 ? -9.708 -10.382 9.941 1.00 89.50 176 LYS A N 1
ATOM 1440 C CA . LYS A 1 176 ? -9.056 -10.817 8.712 1.00 89.50 176 LYS A CA 1
ATOM 1441 C C . LYS A 1 176 ? -8.004 -9.807 8.282 1.00 89.50 176 LYS A C 1
ATOM 1443 O O . LYS A 1 176 ? -8.238 -8.602 8.330 1.00 89.50 176 LYS A O 1
ATOM 1448 N N . VAL A 1 177 ? -6.863 -10.329 7.844 1.00 88.56 177 VAL A N 1
ATOM 1449 C CA . VAL A 1 177 ? -5.746 -9.540 7.327 1.00 88.56 177 VAL A CA 1
ATOM 1450 C C . VAL A 1 177 ? -5.410 -10.030 5.922 1.00 88.56 177 VAL A C 1
ATOM 1452 O O . VAL A 1 177 ? -5.209 -11.226 5.711 1.00 88.56 177 VAL A O 1
ATOM 1455 N N . TYR A 1 178 ? -5.349 -9.107 4.969 1.00 88.44 178 TYR A N 1
ATOM 1456 C CA . TYR A 1 178 ? -4.754 -9.314 3.654 1.00 88.44 178 TYR A CA 1
ATOM 1457 C C . TYR A 1 178 ? -3.356 -8.707 3.635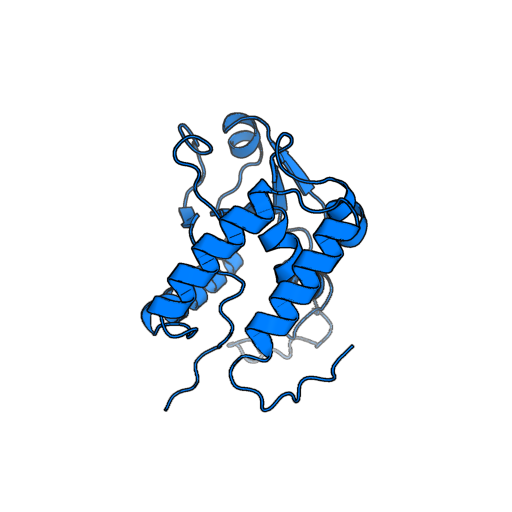 1.00 88.44 178 TYR A C 1
ATOM 1459 O O . TYR A 1 178 ? -3.182 -7.569 4.063 1.00 88.44 178 TYR A O 1
ATOM 1467 N N . PHE A 1 179 ? -2.378 -9.440 3.104 1.00 83.62 179 PHE A N 1
ATOM 1468 C CA . PHE A 1 179 ? -1.010 -8.955 2.950 1.00 83.62 179 PHE A CA 1
ATOM 1469 C C . PHE A 1 179 ? -0.458 -9.211 1.552 1.00 83.62 179 PHE A C 1
ATOM 1471 O O . PHE A 1 179 ? -0.988 -10.048 0.818 1.00 83.62 179 PHE A O 1
ATOM 1478 N N . GLY A 1 180 ? 0.606 -8.491 1.183 1.00 71.50 180 GLY A N 1
ATOM 1479 C CA . GLY A 1 180 ? 1.322 -8.732 -0.072 1.00 71.50 180 GLY A CA 1
ATOM 1480 C C . GLY A 1 180 ? 0.468 -8.475 -1.311 1.00 71.50 180 GLY A C 1
ATOM 1481 O O . GLY A 1 180 ? 0.737 -9.016 -2.384 1.00 71.50 180 GLY A O 1
ATOM 1482 N N . LEU A 1 181 ? -0.589 -7.670 -1.174 1.00 58.16 181 LEU A N 1
ATOM 1483 C CA . LEU A 1 181 ? -1.317 -7.182 -2.328 1.00 58.16 181 LEU A CA 1
ATOM 1484 C C . LEU A 1 181 ? -0.386 -6.231 -3.056 1.00 58.16 181 LEU A C 1
ATOM 1486 O O . LEU A 1 181 ? -0.213 -5.086 -2.636 1.00 58.16 181 LEU A O 1
ATOM 1490 N N . ASN A 1 182 ? 0.197 -6.704 -4.153 1.00 58.59 182 ASN A N 1
ATOM 1491 C CA . ASN A 1 182 ? 0.746 -5.814 -5.155 1.00 58.59 182 ASN A CA 1
ATOM 1492 C C . ASN A 1 182 ? -0.433 -5.027 -5.749 1.00 58.59 182 ASN A C 1
ATOM 1494 O O . ASN A 1 182 ? -1.022 -5.412 -6.757 1.00 58.59 182 ASN A O 1
ATOM 1498 N N . LEU A 1 183 ? -0.810 -3.938 -5.073 1.00 47.72 183 LEU A N 1
ATOM 1499 C CA . LEU A 1 183 ? -1.839 -2.982 -5.492 1.00 47.72 183 LEU A CA 1
ATOM 1500 C C . LEU A 1 183 ? -1.482 -2.321 -6.838 1.00 47.72 183 LEU A C 1
ATOM 1502 O O . LEU A 1 183 ? -2.303 -1.609 -7.412 1.00 47.72 183 LEU A O 1
ATOM 1506 N N . PHE A 1 184 ? -0.267 -2.574 -7.335 1.00 46.47 184 PHE A N 1
ATOM 1507 C CA . PHE A 1 184 ? 0.331 -2.024 -8.547 1.00 46.47 184 PHE A CA 1
ATOM 1508 C C . PHE A 1 184 ? 0.459 -3.059 -9.653 1.00 46.47 184 PHE A C 1
ATOM 1510 O O . PHE A 1 184 ? 1.128 -2.776 -10.647 1.00 46.47 184 PHE A O 1
ATOM 1517 N N . SER A 1 185 ? -0.137 -4.253 -9.506 1.00 46.94 185 SER A N 1
ATOM 1518 C CA . SER A 1 185 ? -0.001 -5.279 -10.533 1.00 46.94 185 SER A CA 1
ATOM 1519 C C . SER A 1 185 ? -0.546 -4.732 -11.855 1.00 46.94 185 SER A C 1
ATOM 1521 O O . SER A 1 185 ? -1.720 -4.405 -12.036 1.00 46.94 185 SER A O 1
ATOM 1523 N N . ASN A 1 186 ? 0.384 -4.550 -12.786 1.00 46.72 186 ASN A N 1
ATOM 1524 C CA . ASN A 1 186 ? 0.229 -3.666 -13.931 1.00 46.72 186 ASN A CA 1
ATOM 1525 C C . ASN A 1 186 ? -0.669 -4.248 -15.028 1.00 46.72 186 ASN A C 1
ATOM 1527 O O . ASN A 1 186 ? -0.723 -3.694 -16.118 1.00 46.72 186 ASN A O 1
ATOM 1531 N N . CYS A 1 187 ? -1.371 -5.352 -14.783 1.00 46.16 187 CYS A N 1
ATOM 1532 C CA . CYS A 1 187 ? -2.184 -6.048 -15.771 1.00 46.16 187 CYS A CA 1
ATOM 1533 C C . CYS A 1 187 ? -3.437 -6.615 -15.104 1.00 46.16 187 CYS A C 1
ATOM 1535 O O . CYS A 1 187 ? -3.409 -7.716 -14.562 1.00 46.16 187 CYS A O 1
ATOM 1537 N N . TYR A 1 188 ? -4.564 -5.911 -15.166 1.00 41.00 188 TYR A N 1
ATOM 1538 C CA . TYR A 1 188 ? -5.854 -6.554 -14.923 1.00 41.00 188 TYR A CA 1
ATOM 1539 C C . TYR A 1 188 ? -6.102 -7.517 -16.088 1.00 41.00 188 TYR A C 1
ATOM 1541 O O . TYR A 1 188 ? -6.519 -7.083 -17.151 1.00 41.00 188 TYR A O 1
ATOM 1549 N N . TYR A 1 189 ? -5.716 -8.782 -15.911 1.00 35.44 189 TYR A N 1
ATOM 1550 C CA . TYR A 1 189 ? -6.094 -9.938 -16.727 1.00 35.44 189 TYR A CA 1
ATOM 1551 C C . TYR A 1 189 ? -6.287 -9.659 -18.235 1.00 35.44 189 TYR A C 1
ATOM 1553 O O . TYR A 1 189 ? -7.388 -9.362 -18.688 1.00 35.44 189 TYR A O 1
ATOM 1561 N N . CYS A 1 190 ? -5.239 -9.823 -19.047 1.00 36.19 190 CYS A N 1
ATOM 1562 C CA . CYS A 1 190 ? -5.467 -10.184 -20.447 1.00 36.19 190 CYS A CA 1
ATOM 1563 C C . CYS A 1 190 ? -5.732 -11.689 -20.455 1.00 36.19 190 CYS A C 1
ATOM 1565 O O . CYS A 1 190 ? -4.821 -12.478 -20.215 1.00 36.19 190 CYS A O 1
ATOM 1567 N N . SER A 1 191 ? -6.993 -12.082 -20.626 1.00 34.69 191 SER A N 1
ATOM 1568 C CA . SER A 1 191 ? -7.299 -13.411 -21.146 1.00 34.69 191 SER A CA 1
ATOM 1569 C C . SER A 1 191 ? -6.659 -13.500 -22.528 1.00 34.69 191 SER A C 1
ATOM 1571 O O . SER A 1 191 ? -7.059 -12.741 -23.412 1.00 34.69 191 SER A O 1
ATOM 1573 N N . ASP A 1 192 ? -5.637 -14.346 -22.662 1.00 42.59 192 ASP A N 1
ATOM 1574 C CA . ASP A 1 192 ? -5.191 -14.826 -23.973 1.00 42.59 192 ASP A CA 1
ATOM 1575 C C . ASP A 1 192 ? -6.363 -15.506 -24.707 1.00 42.59 192 ASP A C 1
ATOM 1577 O O . ASP A 1 192 ? -7.189 -16.165 -24.023 1.00 42.59 192 ASP A O 1
#

Foldseek 3Di:
DPPDDPPPPCPPVVVLVVLVVVCVVVVQDDPVRVVVVVVVVVVCVVVVLAQDPVLLVVVVVLVVVCQVWQAEEEEDASSRCSLCVVVVLCQAPPFDDDDDDPVPDCPDPPPRHRNCHLRYEYEYEPVGHRCVSVVPRPHHYHYDPALVSVLVVQGQEYEYEDDPPPRNVPNPNHNYYHYNNPVPSPDPDDPD

Secondary structure (DSSP, 8-state):
-----TTSTTHHHHHHHHHHHHHHHTTSS-HHHHHHHHHHHHHHHHTTSS--HHHHHHHHHHHHHHHH-SSEEEE--HHHHHHHHHHHHHHHHSB-PPPPPTT-----TT---BSSGGGSEEEEETTT--GGGHHHH---EEEESSHHHHHTTT-SEEEESS--TTTTTT--S--EEEE---TT-S-S----